Protein AF-A0A0D2BJA1-F1 (afdb_monomer_lite)

Organism: NCBI:txid348802

Secondary structure (DSSP, 8-state):
-------------------PPPPPS--EETTEEPPGGG--PPPBPPTT--HHHHHHHHHHHS--B----S-HHHHHHHHHHHHHTTTTSSSBPTT--GGG--B-TTS-GGG---TTSS--SSHHHHHHHHHTTTSHHHHHHHT-HHHHHHHHHHH--S-------------TT----S-----------PPP-

pLDDT: mean 73.89, std 23.16, range [29.14, 97.62]

Structure (mmCIF, N/CA/C/O backbone):
data_AF-A0A0D2BJA1-F1
#
_entry.id   AF-A0A0D2BJA1-F1
#
loop_
_atom_site.group_PDB
_atom_site.id
_atom_site.type_symbol
_atom_site.label_atom_id
_atom_site.label_alt_id
_atom_site.label_comp_id
_atom_site.label_asym_id
_atom_site.label_entity_id
_atom_site.label_seq_id
_atom_site.pdbx_PDB_ins_code
_atom_site.Cartn_x
_atom_site.Cartn_y
_atom_site.Cartn_z
_atom_site.occupancy
_atom_site.B_iso_or_equiv
_atom_site.auth_seq_id
_atom_site.auth_comp_id
_atom_site.auth_asym_id
_atom_site.auth_atom_id
_atom_site.pdbx_PDB_model_num
ATOM 1 N N . MET A 1 1 ? -27.306 -42.928 -19.039 1.00 37.59 1 MET A N 1
ATOM 2 C CA . MET A 1 1 ? -27.496 -42.189 -17.776 1.00 37.59 1 MET A CA 1
ATOM 3 C C . MET A 1 1 ? -26.329 -42.534 -16.868 1.00 37.59 1 MET A C 1
ATOM 5 O O . MET A 1 1 ? -26.223 -43.685 -16.473 1.00 37.59 1 MET A O 1
ATOM 9 N N . ALA A 1 2 ? -25.424 -41.590 -16.622 1.00 32.72 2 ALA A N 1
ATOM 10 C CA . ALA A 1 2 ? -24.351 -41.736 -15.643 1.00 32.72 2 ALA A CA 1
ATOM 11 C C . ALA A 1 2 ? -24.416 -40.509 -14.729 1.00 32.72 2 ALA A C 1
ATOM 13 O O . ALA A 1 2 ? -24.364 -39.377 -15.204 1.00 32.72 2 ALA A O 1
ATOM 14 N N . SER A 1 3 ? -24.659 -40.772 -13.449 1.00 34.47 3 SER A N 1
ATOM 15 C CA . SER A 1 3 ? -24.785 -39.796 -12.371 1.00 34.47 3 SER A CA 1
ATOM 16 C C . SER A 1 3 ? -23.400 -39.242 -12.029 1.00 34.47 3 SER A C 1
ATOM 18 O O . SER A 1 3 ? -22.468 -40.012 -11.803 1.00 34.47 3 SER A O 1
ATOM 20 N N . ALA A 1 4 ? -23.265 -37.916 -12.025 1.00 35.19 4 ALA A N 1
ATOM 21 C CA . ALA A 1 4 ? -22.097 -37.233 -11.489 1.00 35.19 4 ALA A CA 1
ATOM 22 C C . ALA A 1 4 ? -22.330 -37.007 -9.990 1.00 35.19 4 ALA A C 1
ATOM 24 O O . ALA A 1 4 ? -23.264 -36.304 -9.609 1.00 35.19 4 ALA A O 1
ATOM 25 N N . ALA A 1 5 ? -21.508 -37.637 -9.155 1.00 34.69 5 ALA A N 1
ATOM 26 C CA . ALA A 1 5 ? -21.457 -37.353 -7.730 1.00 34.69 5 ALA A CA 1
ATOM 27 C C . ALA A 1 5 ? -20.696 -36.036 -7.515 1.00 34.69 5 ALA A C 1
ATOM 29 O O . ALA A 1 5 ? -19.536 -35.914 -7.916 1.00 34.69 5 ALA A O 1
ATOM 30 N N . GLU A 1 6 ? -21.352 -35.054 -6.897 1.00 33.91 6 GLU A N 1
ATOM 31 C CA . GLU A 1 6 ? -20.706 -33.854 -6.367 1.00 33.91 6 GLU A CA 1
ATOM 32 C C . GLU A 1 6 ? -19.757 -34.254 -5.233 1.00 33.91 6 GLU A C 1
ATOM 34 O O . GLU A 1 6 ? -20.165 -34.819 -4.219 1.00 33.91 6 GLU A O 1
ATOM 39 N N . VAL A 1 7 ? -18.468 -33.967 -5.411 1.00 35.72 7 VAL A N 1
ATOM 40 C CA . VAL A 1 7 ? -17.479 -34.043 -4.336 1.00 35.72 7 VAL A CA 1
ATOM 41 C C . VAL A 1 7 ? -17.501 -32.700 -3.617 1.00 35.72 7 VAL A C 1
ATOM 43 O O . VAL A 1 7 ? -16.876 -31.732 -4.048 1.00 35.72 7 VAL A O 1
ATOM 46 N N . GLU A 1 8 ? -18.252 -32.640 -2.523 1.00 33.56 8 GLU A N 1
ATOM 47 C CA . GLU A 1 8 ? -18.253 -31.515 -1.595 1.00 33.56 8 GLU A CA 1
ATOM 48 C C . GLU A 1 8 ? -16.913 -31.491 -0.841 1.00 33.56 8 GLU A C 1
ATOM 50 O O . GLU A 1 8 ? -16.682 -32.227 0.120 1.00 33.56 8 GLU A O 1
ATOM 55 N N . ILE A 1 9 ? -15.974 -30.666 -1.315 1.00 36.28 9 ILE A N 1
ATOM 56 C CA . ILE A 1 9 ? -14.692 -30.441 -0.640 1.00 36.28 9 ILE A CA 1
ATOM 57 C C . ILE A 1 9 ? -14.949 -29.520 0.557 1.00 36.28 9 ILE A C 1
ATOM 59 O O . ILE A 1 9 ? -14.815 -28.298 0.475 1.00 36.28 9 ILE A O 1
ATOM 63 N N . SER A 1 10 ? -15.313 -30.123 1.688 1.00 31.42 10 SER A N 1
ATOM 64 C CA . SER A 1 10 ? -15.333 -29.452 2.986 1.00 31.42 10 SER A CA 1
ATOM 65 C C . SER A 1 10 ? -13.908 -29.021 3.349 1.00 31.42 10 SER A C 1
ATOM 67 O O . SER A 1 10 ? -13.053 -29.836 3.701 1.00 31.42 10 SER A O 1
ATOM 69 N N . ARG A 1 11 ? -13.617 -27.723 3.205 1.00 36.09 11 ARG A N 1
ATOM 70 C CA . ARG A 1 11 ? -12.376 -27.123 3.709 1.00 36.09 11 ARG A CA 1
ATOM 71 C C . ARG A 1 11 ? -12.529 -26.949 5.221 1.00 36.09 11 ARG A C 1
ATOM 73 O O . ARG A 1 11 ? -13.395 -26.174 5.628 1.00 36.09 11 ARG A O 1
ATOM 80 N N . PRO A 1 12 ? -11.708 -27.599 6.063 1.00 32.34 12 PRO A N 1
ATOM 81 C CA . PRO A 1 12 ? -11.775 -27.354 7.493 1.00 32.34 12 PRO A CA 1
ATOM 82 C C . PRO A 1 12 ? -11.429 -25.888 7.768 1.00 32.34 12 PRO A C 1
ATOM 84 O O . PRO A 1 12 ? -10.493 -25.334 7.185 1.00 32.34 12 PRO A O 1
ATOM 87 N N . ALA A 1 13 ? -12.193 -25.260 8.661 1.00 37.88 13 ALA A N 1
ATOM 88 C CA . ALA A 1 13 ? -11.868 -23.957 9.214 1.00 37.88 13 ALA A CA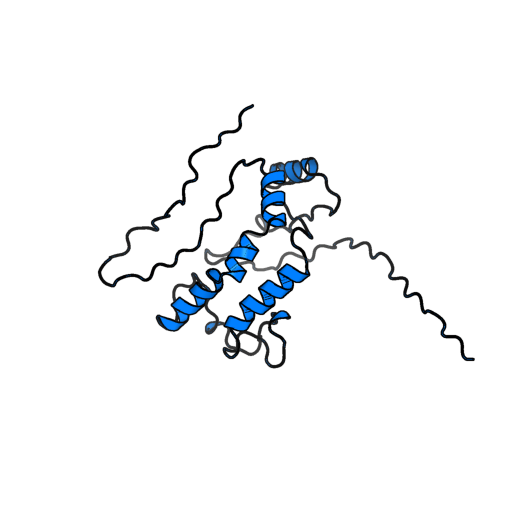 1
ATOM 89 C C . ALA A 1 13 ? -10.554 -24.082 9.998 1.00 37.88 13 ALA A C 1
ATOM 91 O O . ALA A 1 13 ? -10.534 -24.467 11.165 1.00 37.88 13 ALA A O 1
ATOM 92 N N . THR A 1 14 ? -9.430 -23.816 9.335 1.00 35.12 14 THR A N 1
ATOM 93 C CA . THR A 1 14 ? -8.136 -23.709 10.000 1.00 35.12 14 THR A CA 1
ATOM 94 C C . THR A 1 14 ? -8.169 -22.465 10.877 1.00 35.12 14 THR A C 1
ATOM 96 O O . THR A 1 14 ? -8.044 -21.338 10.397 1.00 35.12 14 THR A O 1
ATOM 99 N N . THR A 1 15 ? -8.339 -22.669 12.179 1.00 34.28 15 THR A N 1
ATOM 100 C CA . THR A 1 15 ? -7.997 -21.680 13.196 1.00 34.28 15 THR A CA 1
ATOM 101 C C . THR A 1 15 ? -6.506 -21.383 13.060 1.00 34.28 15 THR A C 1
ATOM 103 O O . THR A 1 15 ? -5.666 -22.166 13.496 1.00 34.28 15 THR A O 1
ATOM 106 N N . PHE A 1 16 ? -6.157 -20.266 12.420 1.00 37.62 16 PHE A N 1
ATOM 107 C CA . PHE A 1 16 ? -4.796 -19.736 12.429 1.00 37.62 16 PHE A CA 1
ATOM 108 C C . PHE A 1 16 ? -4.501 -19.182 13.828 1.00 37.62 16 PHE A C 1
ATOM 110 O O . PHE A 1 16 ? -4.575 -17.976 14.060 1.00 37.62 16 PHE A O 1
ATOM 117 N N . ALA A 1 17 ? -4.181 -20.058 14.780 1.00 41.28 17 ALA A N 1
ATOM 118 C CA . ALA A 1 17 ? -3.400 -19.644 15.934 1.00 41.28 17 ALA A CA 1
ATOM 119 C C . ALA A 1 17 ? -2.012 -19.280 15.390 1.00 41.28 17 ALA A C 1
ATOM 121 O O . ALA A 1 17 ? -1.234 -20.152 15.015 1.00 41.28 17 ALA A O 1
ATOM 122 N N . ALA A 1 18 ? -1.759 -17.984 15.217 1.00 49.88 18 ALA A N 1
ATOM 123 C CA . ALA A 1 18 ? -0.484 -17.496 14.720 1.00 49.88 18 ALA A CA 1
ATOM 124 C C . ALA A 1 18 ? 0.583 -17.725 15.796 1.00 49.88 18 ALA A C 1
ATOM 126 O O . ALA A 1 18 ? 0.768 -16.893 16.681 1.00 49.88 18 ALA A O 1
ATOM 127 N N . GLU A 1 19 ? 1.272 -18.859 15.728 1.00 49.91 19 GLU A N 1
ATOM 128 C CA . GLU A 1 19 ? 2.564 -19.014 16.380 1.00 49.91 19 GLU A CA 1
ATOM 129 C C . GLU A 1 19 ? 3.506 -18.005 15.713 1.00 49.91 19 GLU A C 1
ATOM 131 O O . GLU A 1 19 ? 3.803 -18.087 14.520 1.00 49.91 19 GLU A O 1
ATOM 136 N N . GLN A 1 20 ? 3.844 -16.943 16.444 1.00 61.06 20 GLN A N 1
ATOM 137 C CA . GLN A 1 20 ? 4.668 -15.865 15.918 1.00 61.06 20 GLN A CA 1
ATOM 138 C C . GLN A 1 20 ? 6.113 -16.368 15.801 1.00 61.06 20 GLN A C 1
ATOM 140 O O . GLN A 1 20 ? 6.684 -16.776 16.815 1.00 61.06 20 GLN A O 1
ATOM 145 N N . PRO A 1 21 ? 6.721 -16.361 14.600 1.00 64.62 21 PRO A N 1
ATOM 146 C CA . PRO A 1 21 ? 8.091 -16.827 14.448 1.00 64.62 21 PRO A CA 1
ATOM 147 C C . PRO A 1 21 ? 9.058 -15.951 15.262 1.00 64.62 21 PRO A C 1
ATOM 149 O O . PRO A 1 21 ? 8.738 -14.804 15.584 1.00 64.62 21 PRO A O 1
ATOM 152 N N . PRO A 1 22 ? 10.251 -16.451 15.621 1.00 64.12 22 PRO A N 1
ATOM 153 C CA . PRO A 1 22 ? 11.228 -15.646 16.344 1.00 64.12 22 PRO A CA 1
ATOM 154 C C . PRO A 1 22 ? 11.593 -14.389 15.545 1.00 64.12 22 PRO A C 1
ATOM 156 O O . PRO A 1 22 ? 11.695 -14.426 14.315 1.00 64.12 22 PRO A O 1
ATOM 159 N N . SER A 1 23 ? 11.796 -13.271 16.247 1.00 63.09 23 SER A N 1
ATOM 160 C CA . SER A 1 23 ? 12.250 -12.016 15.644 1.00 63.09 23 SER A CA 1
ATOM 161 C C . SER A 1 23 ? 13.542 -12.261 14.852 1.00 63.09 23 SER A C 1
ATOM 163 O O . SER A 1 23 ? 14.443 -12.928 15.373 1.00 63.09 23 SER A O 1
ATOM 165 N N . PRO A 1 24 ? 13.684 -11.739 13.619 1.00 64.88 24 PRO A N 1
ATOM 166 C CA . PRO A 1 24 ? 14.906 -11.933 12.853 1.00 64.88 24 PRO A CA 1
ATOM 167 C C . PRO A 1 24 ? 16.110 -11.364 13.626 1.00 64.88 24 PRO A C 1
ATOM 169 O O . PRO A 1 24 ? 16.030 -10.252 14.154 1.00 64.88 24 PRO A O 1
ATOM 172 N N . PRO A 1 25 ? 17.237 -12.096 13.697 1.00 60.22 25 PRO A N 1
ATOM 173 C CA . PRO A 1 25 ? 18.327 -11.796 14.628 1.00 60.22 25 PRO A CA 1
ATOM 174 C C . PRO A 1 25 ? 19.061 -10.477 14.340 1.00 60.22 25 PRO A C 1
ATOM 176 O O . PRO A 1 25 ? 19.817 -10.006 15.187 1.00 60.22 25 PRO A O 1
ATOM 179 N N . GLN A 1 26 ? 18.875 -9.875 13.159 1.00 68.75 26 GLN A N 1
ATOM 180 C CA . GLN A 1 26 ? 19.535 -8.631 12.758 1.00 68.75 26 GLN A CA 1
ATOM 181 C C . GLN A 1 26 ? 18.624 -7.793 11.854 1.00 68.75 26 GLN A C 1
ATOM 183 O O . GLN A 1 26 ? 18.703 -7.875 10.631 1.00 68.75 26 GLN A O 1
ATOM 188 N N . PHE A 1 27 ? 17.763 -6.969 12.452 1.00 75.94 27 PHE A N 1
ATOM 189 C CA . PHE A 1 27 ? 16.993 -5.978 11.700 1.00 75.94 27 PHE A CA 1
ATOM 190 C C . PHE A 1 27 ? 17.778 -4.663 11.585 1.00 75.94 27 PHE A C 1
ATOM 192 O O . PHE A 1 27 ? 18.307 -4.141 12.575 1.00 75.94 27 PHE A O 1
ATOM 199 N N . ARG A 1 28 ? 17.874 -4.128 10.367 1.00 75.31 28 ARG A N 1
ATOM 200 C CA . ARG A 1 28 ? 18.522 -2.845 10.078 1.00 75.31 28 ARG A CA 1
ATOM 201 C C . ARG A 1 28 ? 17.571 -1.978 9.269 1.00 75.31 28 ARG A C 1
ATOM 203 O O . ARG A 1 28 ? 16.844 -2.482 8.423 1.00 75.31 28 ARG A O 1
ATOM 210 N N . ILE A 1 29 ? 17.623 -0.686 9.543 1.00 79.44 29 ILE A N 1
ATOM 211 C CA . ILE A 1 29 ? 17.056 0.372 8.710 1.00 79.44 29 ILE A CA 1
ATOM 212 C C . ILE A 1 29 ? 18.212 1.207 8.156 1.00 79.44 29 ILE A C 1
ATOM 214 O O . ILE A 1 29 ? 19.353 1.054 8.603 1.00 79.44 29 ILE A O 1
ATOM 218 N N . ASP A 1 30 ? 17.935 2.127 7.238 1.00 74.00 30 ASP A N 1
ATOM 219 C CA . ASP A 1 30 ? 18.966 2.989 6.637 1.00 74.00 30 ASP A CA 1
ATOM 220 C C . ASP A 1 30 ? 19.758 3.786 7.689 1.00 74.00 30 ASP A C 1
ATOM 222 O O . ASP A 1 30 ? 20.939 4.074 7.516 1.00 74.00 30 ASP A O 1
ATOM 226 N N . GLN A 1 31 ? 19.129 4.074 8.835 1.00 72.31 31 GLN A N 1
ATOM 227 C CA . GLN A 1 31 ? 19.740 4.770 9.972 1.00 72.31 31 GLN A CA 1
ATOM 228 C C . GLN A 1 31 ? 20.528 3.865 10.939 1.00 72.31 31 GLN A C 1
ATOM 230 O O . GLN A 1 31 ? 21.063 4.354 11.932 1.00 72.31 31 GLN A O 1
ATOM 235 N N . GLY A 1 32 ? 20.632 2.557 10.681 1.00 82.06 32 GLY A N 1
ATOM 236 C CA . GLY A 1 32 ? 21.437 1.630 11.481 1.00 82.06 32 GLY A CA 1
ATOM 237 C C . GLY A 1 32 ? 20.663 0.442 12.055 1.00 82.06 32 GLY A C 1
ATOM 238 O O . GLY A 1 32 ? 19.667 -0.018 11.502 1.00 82.06 32 GLY A O 1
ATOM 239 N N . ARG A 1 33 ? 21.186 -0.133 13.146 1.00 83.75 33 ARG A N 1
ATOM 240 C CA . ARG A 1 33 ? 20.573 -1.292 13.816 1.00 83.75 33 ARG A CA 1
ATOM 241 C C . ARG A 1 33 ? 19.382 -0.843 14.658 1.00 83.75 33 ARG A C 1
ATOM 243 O O . ARG A 1 33 ? 19.499 0.124 15.403 1.00 83.75 33 ARG A O 1
ATOM 250 N N . VAL A 1 34 ? 18.287 -1.592 14.588 1.00 83.00 34 VAL A N 1
ATOM 251 C CA . VAL A 1 34 ? 17.142 -1.417 15.489 1.00 83.00 34 VAL A CA 1
ATOM 252 C C . VAL A 1 34 ? 17.347 -2.318 16.704 1.00 83.00 34 VAL A C 1
ATOM 254 O O . VAL A 1 34 ? 17.707 -3.488 16.552 1.00 83.00 34 VAL A O 1
ATOM 257 N N . ALA A 1 35 ? 17.172 -1.783 17.915 1.00 82.06 35 ALA A N 1
ATOM 258 C CA . ALA A 1 35 ? 17.312 -2.585 19.126 1.00 82.06 35 ALA A CA 1
ATOM 259 C C . ALA A 1 35 ? 16.216 -3.658 19.173 1.00 82.06 35 ALA A C 1
ATOM 261 O O . ALA A 1 35 ? 15.064 -3.380 18.853 1.00 82.06 35 ALA A O 1
ATOM 262 N N . ALA A 1 36 ? 16.544 -4.876 19.617 1.00 81.69 36 ALA A N 1
ATOM 263 C CA . ALA A 1 36 ? 15.569 -5.970 19.678 1.00 81.69 36 ALA A CA 1
ATOM 264 C C . ALA A 1 36 ? 14.342 -5.631 20.547 1.00 81.69 36 ALA A C 1
ATOM 266 O O . ALA A 1 36 ? 13.242 -6.076 20.247 1.00 81.69 36 ALA A O 1
ATOM 267 N N . SER A 1 37 ? 14.513 -4.791 21.573 1.00 83.62 37 SER A N 1
ATOM 268 C CA . SER A 1 37 ? 13.426 -4.275 22.417 1.00 83.62 37 SER A CA 1
ATOM 269 C C . SER A 1 37 ? 12.452 -3.339 21.692 1.00 83.62 37 SER A C 1
ATOM 271 O O . SER A 1 37 ? 11.367 -3.084 22.203 1.00 83.62 37 SER A O 1
ATOM 273 N N . GLN A 1 38 ? 12.827 -2.818 20.523 1.00 81.69 38 GLN A N 1
ATOM 274 C CA . GLN A 1 38 ? 11.980 -1.992 19.657 1.00 81.69 38 GLN A CA 1
ATOM 275 C C . GLN A 1 38 ? 11.307 -2.817 18.552 1.00 81.69 38 GLN A C 1
ATOM 277 O O . GLN A 1 38 ? 10.569 -2.267 17.738 1.00 81.69 38 GLN A O 1
ATOM 282 N N . LEU A 1 39 ? 11.579 -4.124 18.493 1.00 84.62 39 LEU A N 1
ATOM 283 C CA . LEU A 1 39 ? 10.998 -5.033 17.518 1.00 84.62 39 LEU A CA 1
ATOM 284 C C . LEU A 1 39 ? 9.893 -5.851 18.180 1.00 84.62 39 LEU A C 1
ATOM 286 O O . LEU A 1 39 ? 10.073 -6.439 19.243 1.00 84.62 39 LEU A O 1
ATOM 290 N N . GLY A 1 40 ? 8.757 -5.929 17.504 1.00 83.25 40 GLY A N 1
ATOM 291 C CA . GLY A 1 40 ? 7.630 -6.746 17.914 1.00 83.25 40 GLY A CA 1
ATOM 292 C C . GLY A 1 40 ? 6.763 -7.080 16.713 1.00 83.25 40 GLY A C 1
ATOM 293 O O . GLY A 1 40 ? 6.770 -6.377 15.701 1.00 83.25 40 GLY A O 1
ATOM 294 N N . TRP A 1 41 ? 6.023 -8.175 16.816 1.00 86.62 41 TRP A N 1
ATOM 295 C CA . TRP A 1 41 ? 5.043 -8.534 15.804 1.00 86.62 41 TRP A CA 1
ATOM 296 C C . TRP A 1 41 ? 3.813 -7.638 15.900 1.00 86.62 41 TRP A C 1
ATOM 298 O O . TRP A 1 41 ? 3.316 -7.368 16.993 1.00 86.62 41 TRP A O 1
ATOM 308 N N . LEU A 1 42 ? 3.275 -7.240 14.745 1.00 90.06 42 LEU A N 1
ATOM 309 C CA . LEU A 1 42 ? 2.001 -6.531 14.702 1.00 90.06 42 LEU A CA 1
ATOM 310 C C . LEU A 1 42 ? 0.876 -7.452 15.186 1.00 90.06 42 LEU A C 1
ATOM 312 O O . LEU A 1 42 ? 0.707 -8.576 14.703 1.00 90.06 42 LEU A O 1
ATOM 316 N N . ARG A 1 43 ? 0.064 -6.956 16.117 1.00 90.38 43 ARG A N 1
ATOM 317 C CA . ARG A 1 43 ? -1.127 -7.648 16.599 1.00 90.38 43 ARG A CA 1
ATOM 318 C C . ARG A 1 43 ? -2.244 -7.513 15.566 1.00 90.38 43 ARG A C 1
ATOM 320 O O . ARG A 1 43 ? -2.685 -6.410 15.259 1.00 90.38 43 ARG A O 1
ATOM 327 N N . SER A 1 44 ? -2.709 -8.640 15.022 1.00 92.69 44 SER A N 1
ATOM 328 C CA . SER A 1 44 ? -3.829 -8.639 14.069 1.00 92.69 44 SER A CA 1
ATOM 329 C C . SER A 1 44 ? -5.103 -8.171 14.760 1.00 92.69 44 SER A C 1
ATOM 331 O O . SER A 1 44 ? -5.474 -8.704 15.807 1.00 92.69 44 SER A O 1
ATOM 333 N N . THR A 1 45 ? -5.822 -7.248 14.129 1.00 93.25 45 THR A N 1
ATOM 334 C CA . THR A 1 45 ? -7.194 -6.933 14.524 1.00 93.25 45 THR A CA 1
ATOM 335 C C . THR A 1 45 ? -8.143 -7.990 13.941 1.00 93.25 45 THR A C 1
ATOM 337 O O . THR A 1 45 ? -7.967 -8.369 12.775 1.00 93.25 45 THR A O 1
ATOM 340 N N . PRO A 1 46 ? -9.109 -8.521 14.718 1.00 90.56 46 PRO A N 1
ATOM 341 C CA . PRO A 1 46 ? -10.130 -9.427 14.196 1.00 90.56 46 PRO A CA 1
ATOM 342 C C . PRO A 1 46 ? -10.906 -8.802 13.033 1.00 90.56 46 PRO A C 1
ATOM 344 O O . PRO A 1 46 ? -11.191 -7.608 13.043 1.00 90.56 46 PRO A O 1
ATOM 347 N N . ALA A 1 47 ? -11.274 -9.607 12.035 1.00 86.81 47 ALA A N 1
ATOM 348 C CA . ALA A 1 47 ? -11.982 -9.112 10.851 1.00 86.81 47 ALA A CA 1
ATOM 349 C C . ALA A 1 47 ? -13.398 -8.586 11.161 1.00 86.81 47 ALA A C 1
ATOM 351 O O . ALA A 1 47 ? -13.926 -7.775 10.411 1.00 86.81 47 ALA A O 1
ATOM 352 N N . ASN A 1 48 ? -13.999 -9.048 12.259 1.00 89.19 48 ASN A N 1
ATOM 353 C CA . ASN A 1 48 ? -15.311 -8.634 12.754 1.00 89.19 48 ASN A CA 1
ATOM 354 C C . ASN A 1 48 ? -15.236 -7.571 13.865 1.00 89.19 48 ASN A C 1
ATOM 356 O O . ASN A 1 48 ? -16.253 -7.315 14.505 1.00 89.19 48 ASN A O 1
ATOM 360 N N . ALA A 1 49 ? -14.055 -6.997 14.128 1.00 92.75 49 ALA A N 1
ATOM 361 C CA . ALA A 1 49 ? -13.908 -5.962 15.144 1.00 92.75 49 ALA A CA 1
ATOM 362 C C . ALA A 1 49 ? -14.755 -4.732 14.794 1.00 92.75 49 ALA A C 1
ATOM 364 O O . ALA A 1 49 ? -14.796 -4.276 13.648 1.00 92.75 49 ALA A O 1
ATOM 365 N N . THR A 1 50 ? -15.410 -4.184 15.807 1.00 94.81 50 THR A N 1
ATOM 366 C CA . THR A 1 50 ? -16.146 -2.926 15.723 1.00 94.81 50 THR A CA 1
ATOM 367 C C . THR A 1 50 ? -15.190 -1.743 15.550 1.00 94.81 50 THR A C 1
ATOM 369 O O . THR A 1 50 ? -14.000 -1.814 15.871 1.00 94.81 50 THR A O 1
ATOM 372 N N . ILE A 1 51 ? -15.711 -0.616 15.056 1.00 94.62 51 ILE A N 1
ATOM 373 C CA . ILE A 1 51 ? -14.916 0.613 14.913 1.00 94.62 51 ILE A CA 1
ATOM 374 C C . ILE A 1 51 ? -14.380 1.099 16.266 1.00 94.62 51 ILE A C 1
ATOM 376 O O . ILE A 1 51 ? -13.248 1.577 16.323 1.00 94.62 51 ILE A O 1
ATOM 380 N N . ASP A 1 52 ? -15.132 0.932 17.353 1.00 95.31 52 ASP A N 1
ATOM 381 C CA . ASP A 1 52 ? -14.684 1.354 18.682 1.00 95.31 52 ASP A CA 1
ATOM 382 C C . ASP A 1 52 ? -13.541 0.476 19.206 1.00 95.31 52 ASP A C 1
ATOM 384 O O . ASP A 1 52 ? -12.554 1.002 19.716 1.00 95.31 52 ASP A O 1
ATOM 388 N N . GLU A 1 53 ? -13.583 -0.840 18.976 1.00 95.31 53 GLU A N 1
ATOM 389 C CA . GLU A 1 53 ? -12.454 -1.733 19.284 1.00 95.31 53 GLU A CA 1
ATOM 390 C C . GLU A 1 53 ? -11.212 -1.400 18.448 1.00 95.31 53 GLU A C 1
ATOM 392 O O . GLU A 1 53 ? -10.087 -1.429 18.952 1.00 95.31 53 GLU A O 1
ATOM 397 N N . ILE A 1 54 ? -11.399 -1.059 17.168 1.00 95.69 54 ILE A N 1
ATOM 398 C CA . ILE A 1 54 ? -10.311 -0.619 16.288 1.00 95.69 54 ILE A CA 1
ATOM 399 C C . ILE A 1 54 ? -9.691 0.690 16.795 1.00 95.69 54 ILE A C 1
ATOM 401 O O . ILE A 1 54 ? -8.467 0.829 16.813 1.00 95.69 54 ILE A O 1
ATOM 405 N N . ARG A 1 55 ? -10.516 1.651 17.219 1.00 95.94 55 ARG A N 1
ATOM 406 C CA . ARG A 1 55 ? -10.054 2.921 17.794 1.00 95.94 55 ARG A CA 1
ATOM 407 C C . ARG A 1 55 ? -9.313 2.708 19.104 1.00 95.94 55 ARG A C 1
ATOM 409 O O . ARG A 1 55 ? -8.263 3.315 19.289 1.00 95.94 55 ARG A O 1
ATOM 416 N N . GLN A 1 56 ? -9.815 1.827 19.968 1.00 95.25 56 GLN A N 1
ATOM 417 C CA . GLN A 1 56 ? -9.136 1.472 21.211 1.00 95.25 56 GLN A CA 1
ATOM 418 C C . GLN A 1 56 ? -7.763 0.856 20.921 1.00 95.25 56 GLN A C 1
ATOM 420 O O . GLN A 1 56 ? -6.764 1.302 21.470 1.00 95.25 56 GLN A O 1
ATOM 425 N N . ARG A 1 57 ? -7.682 -0.080 19.964 1.00 94.75 57 ARG A N 1
ATOM 426 C CA . ARG A 1 57 ? -6.411 -0.668 19.506 1.00 94.75 57 ARG A CA 1
ATOM 427 C C . ARG A 1 57 ? -5.424 0.401 19.029 1.00 94.75 57 ARG A C 1
ATOM 429 O O . ARG A 1 57 ? -4.255 0.337 19.384 1.00 94.75 57 ARG A O 1
ATOM 436 N N . LEU A 1 58 ? -5.891 1.378 18.249 1.00 95.00 58 LEU A N 1
ATOM 437 C CA . LEU A 1 58 ? -5.046 2.476 17.780 1.00 95.00 58 LEU A CA 1
ATOM 438 C C . LEU A 1 58 ? -4.529 3.347 18.937 1.00 95.00 58 LEU A C 1
ATOM 440 O O . LEU A 1 58 ? -3.385 3.789 18.881 1.00 95.00 58 LEU A O 1
ATOM 444 N N . GLN A 1 59 ? -5.348 3.599 19.962 1.00 95.19 59 GLN A N 1
ATOM 445 C CA . GLN A 1 59 ? -4.936 4.355 21.150 1.00 95.19 59 GLN A CA 1
ATOM 446 C C . GLN A 1 59 ? -3.917 3.582 21.995 1.00 95.19 59 GLN A C 1
ATOM 448 O O . GLN A 1 59 ? -2.925 4.167 22.422 1.00 95.19 59 GLN A O 1
ATOM 453 N N . ASP A 1 60 ? -4.146 2.284 22.194 1.00 94.56 60 ASP A N 1
ATOM 454 C CA . ASP A 1 60 ? -3.318 1.437 23.054 1.00 94.56 60 ASP A CA 1
ATOM 455 C C . ASP A 1 60 ? -1.965 1.107 22.407 1.00 94.56 60 ASP A C 1
ATOM 457 O O . ASP A 1 60 ? -0.919 1.213 23.046 1.00 94.56 60 ASP A O 1
ATOM 461 N N . ASP A 1 61 ? -1.982 0.721 21.127 1.00 93.06 61 ASP A N 1
ATOM 462 C CA . ASP A 1 61 ? -0.810 0.174 20.439 1.00 93.06 61 ASP A CA 1
ATOM 463 C C . ASP A 1 61 ? -0.110 1.222 19.548 1.00 93.06 61 ASP A C 1
ATOM 465 O O . ASP A 1 61 ? 1.004 0.995 19.074 1.00 93.06 61 ASP A O 1
ATOM 469 N N . GLY A 1 62 ? -0.750 2.366 19.274 1.00 93.12 62 GLY A N 1
ATOM 470 C CA . GLY A 1 62 ? -0.247 3.394 18.350 1.00 93.12 62 GLY A CA 1
ATOM 471 C C . GLY A 1 62 ? -0.328 3.005 16.866 1.00 93.12 62 GLY A C 1
ATOM 472 O O . GLY A 1 62 ? 0.069 3.781 15.995 1.00 93.12 62 GLY A O 1
ATOM 473 N N . TYR A 1 63 ? -0.853 1.817 16.557 1.00 93.81 63 TYR A N 1
ATOM 474 C CA . TYR A 1 63 ? -1.094 1.316 15.206 1.00 93.81 63 TYR A CA 1
ATOM 475 C C . TYR A 1 63 ? -2.329 0.409 15.175 1.00 93.81 63 TYR A C 1
ATOM 477 O O . TYR A 1 63 ? -2.844 -0.025 16.202 1.00 93.81 63 TYR A O 1
ATOM 485 N N . VAL A 1 64 ? -2.793 0.070 13.971 1.00 94.69 64 VAL A N 1
ATOM 486 C CA . VAL A 1 64 ? -3.797 -0.979 13.776 1.00 94.69 64 VAL A CA 1
ATOM 487 C C . VAL A 1 64 ? -3.474 -1.804 12.533 1.00 94.69 64 VAL A C 1
ATOM 489 O O . VAL A 1 64 ? -3.148 -1.258 11.480 1.00 94.69 64 VAL A O 1
ATOM 492 N N . TRP A 1 65 ? -3.593 -3.130 12.637 1.00 94.44 65 TRP A N 1
ATOM 493 C CA . TRP A 1 65 ? -3.507 -4.036 11.493 1.00 94.44 65 TRP A CA 1
ATOM 494 C C . TRP A 1 65 ? -4.893 -4.575 11.120 1.00 94.44 65 TRP A C 1
ATOM 496 O O . TRP A 1 65 ? -5.367 -5.565 11.681 1.00 94.44 65 TRP A O 1
ATOM 506 N N . VAL A 1 66 ? -5.534 -3.919 10.149 1.00 92.00 66 VAL A N 1
ATOM 507 C CA . VAL A 1 66 ? -6.848 -4.304 9.607 1.00 92.00 66 VAL A CA 1
ATOM 508 C C . VAL A 1 66 ? -6.669 -5.061 8.292 1.00 92.00 66 VAL A C 1
ATOM 510 O O . VAL A 1 66 ? -5.886 -4.659 7.430 1.00 92.00 66 VAL A O 1
ATOM 513 N N . LYS A 1 67 ? -7.394 -6.169 8.130 1.00 90.19 67 LYS A N 1
ATOM 514 C CA . LYS A 1 67 ? -7.391 -6.987 6.908 1.00 90.19 67 LYS A CA 1
ATOM 515 C C . LYS A 1 67 ? -8.615 -6.665 6.051 1.00 90.19 67 LYS A C 1
ATOM 517 O O . LYS A 1 67 ? -9.620 -6.192 6.565 1.00 90.19 67 LYS A O 1
ATOM 522 N N . SER A 1 68 ? -8.524 -6.952 4.753 1.00 90.62 68 SER A N 1
ATOM 523 C CA . SER A 1 68 ? -9.656 -6.870 3.812 1.00 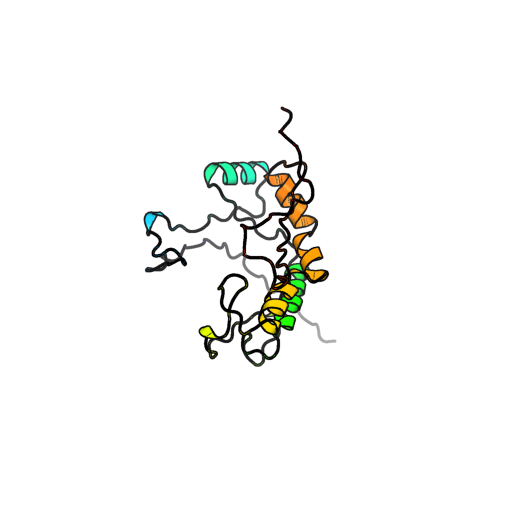90.62 68 SER A CA 1
ATOM 524 C C . SER A 1 68 ? -10.305 -5.482 3.676 1.00 90.62 68 SER A C 1
ATOM 526 O O . SER A 1 68 ? -11.497 -5.385 3.416 1.00 90.62 68 SER A O 1
ATOM 528 N N . VAL A 1 69 ? -9.526 -4.404 3.829 1.00 93.38 69 VAL A N 1
ATOM 529 C CA . VAL A 1 69 ? -10.005 -3.019 3.623 1.00 93.38 69 VAL A CA 1
ATOM 530 C C . VAL A 1 69 ? -10.305 -2.729 2.148 1.00 93.38 69 VAL A C 1
ATOM 532 O O . VAL A 1 69 ? -11.258 -2.024 1.831 1.00 93.38 69 VAL A O 1
ATOM 535 N N . LEU A 1 70 ? -9.476 -3.255 1.246 1.00 95.94 70 LEU A N 1
ATOM 536 C CA . LEU A 1 70 ? -9.620 -3.086 -0.198 1.00 95.94 70 LEU A CA 1
ATOM 537 C C . LEU A 1 70 ? -10.107 -4.392 -0.839 1.00 95.94 70 LEU A C 1
ATOM 539 O O . LEU A 1 70 ? -9.654 -5.461 -0.406 1.00 95.94 70 LEU A O 1
ATOM 543 N N . PRO A 1 71 ? -10.966 -4.325 -1.876 1.00 96.00 71 PRO A N 1
ATOM 544 C CA . PRO A 1 71 ? -11.334 -5.493 -2.665 1.00 96.00 71 PRO A CA 1
ATOM 545 C C . PRO A 1 71 ? -10.095 -6.161 -3.260 1.00 96.00 71 PRO A C 1
ATOM 547 O O . PRO A 1 71 ? -9.133 -5.502 -3.669 1.00 96.00 71 PRO A O 1
ATOM 550 N N . ARG A 1 72 ? -10.081 -7.495 -3.270 1.00 96.19 72 ARG A N 1
ATOM 551 C CA . ARG A 1 72 ? -8.894 -8.261 -3.672 1.00 96.19 72 ARG A CA 1
ATOM 552 C C . ARG A 1 72 ? -8.558 -8.011 -5.140 1.00 96.19 72 ARG A C 1
ATOM 554 O O . ARG A 1 72 ? -7.388 -7.889 -5.486 1.00 96.19 72 ARG A O 1
ATOM 561 N N . GLU A 1 73 ? -9.580 -7.965 -5.975 1.00 97.25 73 GLU A N 1
ATOM 562 C CA . GLU A 1 73 ? -9.530 -7.701 -7.404 1.00 97.25 73 GLU A CA 1
ATOM 563 C C . GLU A 1 73 ? -8.877 -6.352 -7.711 1.00 97.25 73 GLU A C 1
ATOM 565 O O . GLU A 1 73 ? -7.966 -6.304 -8.532 1.00 97.25 73 GLU A O 1
ATOM 570 N N . ASP A 1 74 ? -9.225 -5.296 -6.974 1.00 97.31 74 ASP A N 1
ATOM 571 C CA . ASP A 1 74 ? -8.646 -3.965 -7.168 1.00 97.31 74 ASP A CA 1
ATOM 572 C C . ASP A 1 74 ? -7.170 -3.939 -6.769 1.00 97.31 74 ASP A C 1
ATOM 574 O O . ASP A 1 74 ? -6.336 -3.338 -7.450 1.00 97.31 74 ASP A O 1
ATOM 578 N N . VAL A 1 75 ? -6.817 -4.641 -5.685 1.00 96.94 75 VAL A N 1
ATOM 579 C CA . VAL A 1 75 ? -5.421 -4.792 -5.251 1.00 96.94 75 VAL A CA 1
ATOM 580 C C . VAL A 1 75 ? -4.600 -5.540 -6.302 1.00 96.94 75 VAL A C 1
ATOM 582 O O . VAL A 1 75 ? -3.471 -5.141 -6.592 1.00 96.94 75 VAL A O 1
ATOM 585 N N . LEU A 1 76 ? -5.141 -6.619 -6.874 1.00 97.44 76 LEU A N 1
ATOM 586 C CA . LEU A 1 76 ? -4.458 -7.394 -7.911 1.00 97.44 76 LEU A CA 1
ATOM 587 C C . LEU A 1 76 ? -4.357 -6.618 -9.229 1.00 97.44 76 LEU A C 1
ATOM 589 O O . LEU A 1 76 ? -3.283 -6.603 -9.824 1.00 97.44 76 LEU A O 1
ATOM 593 N N . GLY A 1 77 ? -5.410 -5.911 -9.639 1.00 97.62 77 GLY A N 1
ATOM 594 C CA . GLY A 1 77 ? -5.395 -5.070 -10.835 1.00 97.62 77 GLY A CA 1
ATOM 595 C C . GLY A 1 77 ? -4.394 -3.919 -10.723 1.00 97.62 77 GLY A C 1
ATOM 596 O O . GLY A 1 77 ? -3.630 -3.659 -11.652 1.00 97.62 77 GLY A O 1
ATOM 597 N N . MET A 1 78 ? -4.318 -3.260 -9.561 1.00 96.88 78 MET A N 1
ATOM 598 C CA . MET A 1 78 ? -3.294 -2.241 -9.319 1.00 96.88 78 MET A CA 1
ATOM 599 C C . MET A 1 78 ? -1.887 -2.845 -9.285 1.00 96.88 78 MET A C 1
ATOM 601 O O . MET A 1 78 ? -0.954 -2.253 -9.821 1.00 96.88 78 MET A O 1
ATOM 605 N N . ARG A 1 79 ? -1.710 -4.026 -8.684 1.00 96.19 79 ARG A N 1
ATOM 606 C CA . ARG A 1 79 ? -0.421 -4.730 -8.671 1.00 96.19 79 ARG A CA 1
ATOM 607 C C . ARG A 1 79 ? 0.062 -5.041 -10.088 1.00 96.19 79 ARG A C 1
ATOM 609 O O . ARG A 1 79 ? 1.212 -4.750 -10.405 1.00 96.19 79 ARG A O 1
ATOM 616 N N . GLU A 1 80 ? -0.807 -5.597 -10.926 1.00 97.00 80 GLU A N 1
ATOM 617 C CA . GLU A 1 80 ? -0.504 -5.882 -12.329 1.00 97.00 80 GLU A CA 1
ATOM 618 C C . GLU A 1 80 ? -0.115 -4.610 -13.087 1.00 97.00 80 GLU A C 1
ATOM 620 O O . GLU A 1 80 ? 0.931 -4.566 -13.737 1.00 97.00 80 GLU A O 1
ATOM 625 N N . HIS A 1 81 ? -0.913 -3.546 -12.945 1.00 95.56 81 HIS A N 1
ATOM 626 C CA . HIS A 1 81 ? -0.622 -2.253 -13.562 1.00 95.56 81 HIS A CA 1
ATOM 627 C C . HIS A 1 81 ? 0.711 -1.671 -13.091 1.00 95.56 81 HIS A C 1
ATOM 629 O O . HIS A 1 81 ? 1.493 -1.206 -13.913 1.00 95.56 81 HIS A O 1
ATOM 635 N N . PHE A 1 82 ? 1.004 -1.727 -11.790 1.00 93.19 82 PHE A N 1
ATOM 636 C CA . PHE A 1 82 ? 2.254 -1.212 -11.234 1.00 93.19 82 PHE A CA 1
ATOM 637 C C . PHE A 1 82 ? 3.463 -1.959 -11.801 1.00 93.19 82 PHE A C 1
ATOM 639 O O . PHE A 1 82 ? 4.408 -1.338 -12.286 1.00 93.19 82 PHE A O 1
ATOM 646 N N . PHE A 1 83 ? 3.424 -3.293 -11.783 1.00 93.00 83 PHE A N 1
ATOM 647 C CA . PHE A 1 83 ? 4.545 -4.124 -12.212 1.00 93.00 83 PHE A CA 1
ATOM 648 C C . PHE A 1 83 ? 4.720 -4.188 -13.732 1.00 93.00 83 PHE A C 1
ATOM 650 O O . PHE A 1 83 ? 5.850 -4.350 -14.196 1.00 93.00 83 PHE A O 1
ATOM 657 N N . SER A 1 84 ? 3.667 -3.969 -14.526 1.00 92.62 84 SER A N 1
ATOM 658 C CA . SER A 1 84 ? 3.793 -3.876 -15.988 1.00 92.62 84 SER A CA 1
ATOM 659 C C . SER A 1 84 ? 4.705 -2.723 -16.434 1.00 92.62 84 SER A C 1
ATOM 661 O O . SER A 1 84 ? 5.400 -2.841 -17.441 1.00 92.62 84 SER A O 1
ATOM 663 N N . GLN A 1 85 ? 4.813 -1.652 -15.638 1.00 88.69 85 GLN A N 1
ATOM 664 C CA . GLN A 1 85 ? 5.721 -0.521 -15.898 1.00 88.69 85 GLN A CA 1
ATOM 665 C C . GLN A 1 85 ? 7.217 -0.893 -15.769 1.00 88.69 85 GLN A C 1
ATOM 667 O O . GLN A 1 85 ? 8.102 -0.151 -16.219 1.00 88.69 85 GLN A O 1
ATOM 672 N N . PHE A 1 86 ? 7.505 -2.044 -15.154 1.00 85.88 86 PHE A N 1
ATOM 673 C CA . PHE A 1 86 ? 8.845 -2.602 -14.949 1.00 85.88 86 PHE A CA 1
ATOM 674 C C . PHE A 1 86 ? 9.125 -3.829 -15.827 1.00 85.88 86 PHE A C 1
ATOM 676 O O . PHE A 1 86 ? 10.181 -4.454 -15.694 1.00 85.88 86 PHE A O 1
ATOM 683 N N . ALA A 1 87 ? 8.214 -4.175 -16.742 1.00 83.94 87 ALA A N 1
ATOM 684 C CA . ALA A 1 87 ? 8.420 -5.277 -17.672 1.00 83.94 87 ALA A CA 1
ATOM 685 C C . ALA A 1 87 ? 9.726 -5.093 -18.470 1.00 83.94 87 ALA A C 1
ATOM 687 O O . ALA A 1 87 ? 10.035 -4.001 -18.950 1.00 83.94 87 ALA A O 1
ATOM 688 N N . GLY A 1 88 ? 10.507 -6.171 -18.591 1.00 82.25 88 GLY A N 1
ATOM 689 C CA . GLY A 1 88 ? 11.765 -6.188 -19.348 1.00 82.25 88 GLY A CA 1
ATOM 690 C C . GLY A 1 88 ? 13.000 -5.639 -18.622 1.00 82.25 88 GLY A C 1
ATOM 691 O O . GLY A 1 88 ? 14.054 -5.565 -19.242 1.00 82.25 88 GLY A O 1
ATOM 692 N N . ARG A 1 89 ? 12.911 -5.275 -17.333 1.00 81.00 89 ARG A N 1
ATOM 693 C CA . ARG A 1 89 ? 14.040 -4.702 -16.560 1.00 81.00 89 ARG A CA 1
ATOM 694 C C . ARG A 1 89 ? 14.678 -5.633 -15.539 1.00 81.00 89 ARG A C 1
ATOM 696 O O . ARG A 1 89 ? 15.352 -5.170 -14.630 1.00 81.00 89 ARG A O 1
ATOM 703 N N . GLY A 1 90 ? 14.378 -6.921 -15.624 1.00 87.44 90 GLY A N 1
ATOM 704 C CA . GLY A 1 90 ? 14.930 -7.906 -14.702 1.00 87.44 90 GLY A CA 1
ATOM 705 C C . GLY A 1 90 ? 14.322 -7.900 -13.295 1.00 87.44 90 GLY A C 1
ATOM 706 O O . GLY A 1 90 ? 14.409 -8.928 -12.646 1.00 87.44 90 GLY A O 1
ATOM 707 N N . LEU A 1 91 ? 13.583 -6.856 -12.876 1.00 88.69 91 LEU A N 1
ATOM 708 C CA . LEU A 1 91 ? 12.939 -6.781 -11.548 1.00 88.69 91 LEU A CA 1
ATOM 709 C C . LEU A 1 91 ? 12.013 -7.973 -11.243 1.00 88.69 91 LEU A C 1
ATOM 711 O O . LEU A 1 91 ? 11.975 -8.478 -10.119 1.00 88.69 91 LEU A O 1
ATOM 715 N N . LEU A 1 92 ? 11.233 -8.402 -12.238 1.00 92.94 92 LEU A N 1
ATOM 716 C CA . LEU A 1 92 ? 10.305 -9.526 -12.113 1.00 92.94 92 LEU A CA 1
ATOM 717 C C . LEU A 1 92 ? 10.955 -10.818 -12.585 1.00 92.94 92 LEU A C 1
ATOM 719 O O . LEU A 1 92 ? 11.634 -10.843 -13.613 1.00 92.94 92 LEU A O 1
ATOM 723 N N . LYS A 1 93 ? 10.685 -11.910 -11.866 1.00 94.19 93 LYS A N 1
ATOM 724 C CA . LYS A 1 93 ? 11.163 -13.242 -12.227 1.00 94.19 93 LYS A CA 1
ATOM 725 C C . LYS A 1 93 ? 10.727 -13.585 -13.663 1.00 94.19 93 LYS A C 1
ATOM 727 O O . LYS A 1 93 ? 9.522 -13.563 -13.944 1.00 94.19 93 LYS A O 1
ATOM 732 N N . PRO A 1 94 ? 11.658 -13.967 -14.557 1.00 93.50 94 PRO A N 1
ATOM 733 C CA . PRO A 1 94 ? 11.319 -14.373 -15.916 1.00 93.50 94 PRO A CA 1
ATOM 734 C C . PRO A 1 94 ? 10.254 -15.478 -15.946 1.00 93.50 94 PRO A C 1
ATOM 736 O O . PRO A 1 94 ? 10.309 -16.429 -15.164 1.00 93.50 94 PRO A O 1
ATOM 739 N N . GLY A 1 95 ? 9.284 -15.348 -16.853 1.00 93.06 95 GLY A N 1
ATOM 740 C CA . GLY A 1 95 ? 8.199 -16.319 -17.028 1.00 93.06 95 GLY A CA 1
ATOM 741 C C . GLY A 1 95 ? 7.053 -16.220 -16.012 1.00 93.06 95 GLY A C 1
ATOM 742 O O . GLY A 1 95 ? 6.179 -17.081 -16.025 1.00 93.06 95 GLY A O 1
ATOM 743 N N . THR A 1 96 ? 7.036 -15.203 -15.145 1.00 94.94 96 THR A N 1
ATOM 744 C CA . THR A 1 96 ? 5.906 -14.918 -14.237 1.00 94.94 96 THR A CA 1
ATOM 745 C C . THR A 1 96 ? 5.038 -13.777 -14.765 1.00 94.94 96 THR A C 1
ATOM 747 O O . THR A 1 96 ? 5.508 -12.949 -15.550 1.00 94.94 96 THR A O 1
ATOM 750 N N . ALA A 1 97 ? 3.763 -13.733 -14.368 1.00 94.81 97 ALA A N 1
ATOM 751 C CA . ALA A 1 97 ? 2.878 -12.640 -14.751 1.00 94.81 97 ALA A CA 1
ATOM 752 C C . ALA A 1 97 ? 3.115 -11.415 -13.852 1.00 94.81 97 ALA A C 1
ATOM 754 O O . ALA A 1 97 ? 3.458 -11.541 -12.676 1.00 94.81 97 ALA A O 1
ATOM 755 N N . ALA A 1 98 ? 2.881 -10.206 -14.373 1.00 95.19 98 ALA A N 1
ATOM 756 C CA . ALA A 1 98 ? 3.049 -8.973 -13.595 1.00 95.19 98 ALA A CA 1
ATOM 757 C C . ALA A 1 98 ? 2.151 -8.940 -12.342 1.00 95.19 98 ALA A C 1
ATOM 759 O O . ALA A 1 98 ? 2.568 -8.454 -11.291 1.00 95.19 98 ALA A O 1
ATOM 760 N N . VAL A 1 99 ? 0.950 -9.523 -12.427 1.00 96.88 99 VAL A N 1
ATOM 761 C CA . VAL A 1 99 ? 0.027 -9.682 -11.292 1.00 96.88 99 VAL A CA 1
ATOM 762 C C . VAL A 1 99 ? 0.599 -10.549 -10.160 1.00 96.88 99 VAL A C 1
ATOM 764 O O . VAL A 1 99 ? 0.208 -10.386 -9.003 1.00 96.88 99 VAL A O 1
ATOM 767 N N . ASP A 1 100 ? 1.561 -11.430 -10.442 1.00 95.38 100 ASP A N 1
ATOM 768 C CA . ASP A 1 100 ? 2.182 -12.261 -9.409 1.00 95.38 100 ASP A CA 1
ATOM 769 C C . ASP A 1 100 ? 3.148 -11.438 -8.544 1.00 95.38 100 ASP A C 1
ATOM 771 O O . ASP A 1 100 ? 3.277 -11.692 -7.345 1.00 95.38 100 ASP A O 1
ATOM 775 N N . GLY A 1 101 ? 3.786 -10.412 -9.126 1.00 92.69 101 GLY A N 1
ATOM 776 C CA . GLY A 1 101 ? 4.717 -9.521 -8.427 1.00 92.69 101 GLY A CA 1
ATOM 777 C C . GLY A 1 101 ? 5.935 -10.241 -7.843 1.00 92.69 101 GLY A C 1
ATOM 778 O O . GLY A 1 101 ? 6.438 -9.854 -6.789 1.00 92.69 101 GLY A O 1
ATOM 779 N N . ILE A 1 102 ? 6.375 -11.330 -8.478 1.00 94.12 102 ILE A N 1
ATOM 780 C CA . ILE A 1 102 ? 7.463 -12.171 -7.973 1.00 94.12 102 ILE A CA 1
ATOM 781 C C . ILE A 1 102 ? 8.803 -11.531 -8.337 1.00 94.12 102 ILE A C 1
ATOM 783 O O . ILE A 1 102 ? 9.142 -11.415 -9.513 1.00 94.12 102 ILE A O 1
ATOM 787 N N . TYR A 1 103 ? 9.578 -11.160 -7.318 1.00 91.88 103 TYR A N 1
ATOM 788 C CA . TYR A 1 103 ? 10.922 -10.606 -7.480 1.00 91.88 103 TYR A CA 1
ATOM 789 C C . TYR A 1 103 ? 11.891 -11.608 -8.129 1.00 91.88 103 TYR A C 1
ATOM 791 O O . TYR A 1 103 ? 11.885 -12.803 -7.809 1.00 91.88 103 TYR A O 1
ATOM 799 N N . ASN A 1 104 ? 12.755 -11.118 -9.017 1.00 93.50 104 ASN A N 1
ATOM 800 C CA . ASN A 1 104 ? 13.826 -11.903 -9.617 1.00 93.50 104 ASN A CA 1
ATOM 801 C C . ASN A 1 104 ? 15.035 -12.020 -8.678 1.00 93.50 104 ASN A C 1
ATOM 803 O O . ASN A 1 104 ? 15.979 -11.240 -8.742 1.00 93.50 104 ASN A O 1
ATOM 807 N N . ALA A 1 105 ? 15.044 -13.046 -7.830 1.00 91.56 105 ALA A N 1
ATOM 808 C CA . ALA A 1 105 ? 16.159 -13.294 -6.911 1.00 91.56 105 ALA A CA 1
ATOM 809 C C . ALA A 1 105 ? 17.503 -13.630 -7.595 1.00 91.56 105 ALA A C 1
ATOM 811 O O . ALA A 1 105 ? 18.515 -13.714 -6.906 1.00 91.56 105 ALA A O 1
ATOM 812 N N . ALA A 1 106 ? 17.514 -13.862 -8.913 1.00 91.69 106 ALA A N 1
ATOM 813 C CA . ALA A 1 106 ? 18.730 -14.122 -9.679 1.00 91.69 106 ALA A CA 1
ATOM 814 C C . ALA A 1 106 ? 19.368 -12.850 -10.267 1.00 91.69 106 ALA A C 1
ATOM 816 O O . ALA A 1 106 ? 20.467 -12.943 -10.809 1.00 91.69 106 ALA A O 1
ATOM 817 N N . ASP A 1 107 ? 18.689 -11.699 -10.196 1.00 88.88 107 ASP A N 1
ATOM 818 C CA . ASP A 1 107 ? 19.233 -10.421 -10.666 1.00 88.88 107 ASP A CA 1
ATOM 819 C C . ASP A 1 107 ? 20.100 -9.739 -9.599 1.00 88.88 107 ASP A C 1
ATOM 821 O O . ASP A 1 107 ? 20.019 -10.049 -8.404 1.00 88.88 107 ASP A O 1
ATOM 825 N N . ASP A 1 108 ? 20.914 -8.779 -10.027 1.00 85.62 108 ASP A N 1
ATOM 826 C CA . ASP A 1 108 ? 21.680 -7.933 -9.117 1.00 85.62 108 ASP A CA 1
ATOM 827 C C . ASP A 1 108 ? 20.757 -6.900 -8.450 1.00 85.62 108 ASP A C 1
ATOM 829 O O . ASP A 1 108 ? 20.256 -5.968 -9.079 1.00 85.62 108 ASP A O 1
ATOM 833 N N . VAL A 1 109 ? 20.560 -7.045 -7.134 1.00 81.50 109 VAL A N 1
ATOM 834 C CA . VAL A 1 109 ? 19.720 -6.149 -6.321 1.00 81.50 109 VAL A CA 1
ATOM 835 C C . VAL A 1 109 ? 20.148 -4.681 -6.418 1.00 81.50 109 VAL A C 1
ATOM 837 O O . VAL A 1 109 ? 19.309 -3.791 -6.291 1.00 81.50 109 VAL A O 1
ATOM 840 N N . SER A 1 110 ? 21.429 -4.409 -6.691 1.00 79.12 110 SER A N 1
ATOM 841 C CA . SER A 1 110 ? 21.948 -3.048 -6.856 1.00 79.12 110 SER A CA 1
ATOM 842 C C . SER A 1 110 ? 21.476 -2.362 -8.142 1.00 79.12 110 SER A C 1
ATOM 844 O O . SER A 1 110 ? 21.723 -1.173 -8.329 1.00 79.12 110 SER A O 1
ATOM 846 N N . LEU A 1 111 ? 20.771 -3.075 -9.026 1.00 79.44 111 LEU A N 1
ATOM 847 C CA . LEU A 1 111 ? 20.150 -2.518 -10.228 1.00 79.44 111 LEU A CA 1
ATOM 848 C C . LEU A 1 111 ? 18.715 -2.029 -9.986 1.00 79.44 111 LEU A C 1
ATOM 850 O O . LEU A 1 111 ? 18.145 -1.348 -10.840 1.00 79.44 111 LEU A O 1
ATOM 854 N N . HIS A 1 112 ? 18.117 -2.345 -8.836 1.00 79.12 112 HIS A N 1
ATOM 855 C CA . HIS A 1 112 ? 16.711 -2.071 -8.545 1.00 79.12 112 HIS A CA 1
ATOM 856 C C . HIS A 1 112 ? 16.553 -0.978 -7.485 1.00 79.12 112 HIS A C 1
ATOM 858 O O . HIS A 1 112 ? 16.205 -1.240 -6.335 1.00 79.12 112 HIS A O 1
ATOM 864 N N . TRP A 1 113 ? 16.792 0.266 -7.895 1.00 74.06 113 TRP A N 1
ATOM 865 C CA . TRP A 1 113 ? 16.666 1.439 -7.030 1.00 74.06 113 TRP A CA 1
ATOM 866 C C . TRP A 1 113 ? 15.209 1.876 -6.855 1.00 74.06 113 TRP A C 1
ATOM 868 O O . TRP A 1 113 ? 14.434 1.938 -7.813 1.00 74.06 113 TRP A O 1
ATOM 878 N N . GLY A 1 114 ? 14.841 2.230 -5.626 1.00 67.62 114 GLY A N 1
ATOM 879 C CA . GLY A 1 114 ? 13.557 2.828 -5.295 1.00 67.62 114 GLY A CA 1
ATOM 880 C C . GLY A 1 114 ? 13.522 4.344 -5.510 1.00 67.62 114 GLY A C 1
ATOM 881 O O . GLY A 1 114 ? 14.539 5.036 -5.598 1.00 67.62 114 GLY A O 1
ATOM 882 N N . VAL A 1 115 ? 12.306 4.900 -5.537 1.00 61.25 115 VAL A N 1
ATOM 883 C CA . VAL A 1 115 ? 12.105 6.354 -5.427 1.00 61.25 115 VAL A CA 1
ATOM 884 C C . VAL A 1 115 ? 12.524 6.793 -4.023 1.00 61.25 115 VAL A C 1
ATOM 886 O O . VAL A 1 115 ? 11.772 6.589 -3.072 1.00 61.25 115 VAL A O 1
ATOM 889 N N . GLY A 1 116 ? 13.698 7.412 -3.903 1.00 58.94 116 GLY A N 1
ATOM 890 C CA . GLY A 1 116 ? 14.239 7.898 -2.627 1.00 58.94 116 GLY A CA 1
ATOM 891 C C . GLY A 1 116 ? 15.687 7.489 -2.361 1.00 58.94 116 GLY A C 1
ATOM 892 O O . GLY A 1 116 ? 16.352 8.160 -1.580 1.00 58.94 116 GLY A O 1
ATOM 893 N N . ASP A 1 117 ? 16.205 6.490 -3.082 1.00 63.72 117 ASP A N 1
ATOM 894 C CA . ASP A 1 117 ? 17.559 5.953 -2.859 1.00 63.72 117 ASP A CA 1
ATOM 895 C C . ASP A 1 117 ? 18.677 6.839 -3.448 1.00 63.72 117 ASP A C 1
ATOM 897 O O . ASP A 1 117 ? 19.862 6.534 -3.344 1.00 63.72 117 ASP A O 1
ATOM 901 N N . GLY A 1 118 ? 18.310 7.963 -4.077 1.00 58.78 118 GLY A N 1
ATOM 902 C CA . GLY A 1 118 ? 19.232 9.032 -4.471 1.00 58.78 118 GLY A CA 1
ATOM 903 C C . GLY A 1 118 ? 20.102 8.765 -5.703 1.00 58.78 118 GLY A C 1
ATOM 904 O O . GLY A 1 118 ? 20.856 9.656 -6.083 1.00 58.78 118 GLY A O 1
ATOM 905 N N . ASN A 1 119 ? 19.992 7.598 -6.346 1.00 66.25 119 ASN A N 1
ATOM 906 C CA . ASN A 1 119 ? 20.888 7.209 -7.441 1.00 66.25 119 ASN A CA 1
ATOM 907 C C . ASN A 1 119 ? 20.179 6.643 -8.696 1.00 66.25 119 ASN A C 1
ATOM 909 O O . ASN A 1 119 ? 20.520 5.551 -9.152 1.00 66.25 119 ASN A O 1
ATOM 913 N N . PRO A 1 120 ? 19.179 7.334 -9.281 1.00 73.19 120 PRO A N 1
ATOM 914 C CA . PRO A 1 120 ? 18.649 6.923 -10.578 1.00 73.19 120 PRO A CA 1
ATOM 915 C C . PRO A 1 120 ? 19.746 7.026 -11.649 1.00 73.19 120 PRO A C 1
ATOM 917 O O . PRO A 1 120 ? 20.500 8.000 -11.682 1.00 73.19 120 PRO A O 1
ATOM 920 N N . GLN A 1 121 ? 19.810 6.055 -12.566 1.00 76.00 121 GLN A N 1
ATOM 921 C CA . GLN A 1 121 ? 20.728 6.079 -13.712 1.00 76.00 121 GLN A CA 1
ATOM 922 C C . GLN A 1 121 ? 20.246 7.072 -14.791 1.00 76.00 121 GLN A C 1
ATOM 924 O O . GLN A 1 121 ? 19.898 6.697 -15.908 1.00 76.00 121 GLN A O 1
ATOM 929 N N . GLY A 1 122 ? 20.188 8.356 -14.435 1.00 79.69 122 GLY A N 1
ATOM 930 C CA . GLY A 1 122 ? 19.753 9.448 -15.302 1.00 79.69 122 GLY A CA 1
ATOM 931 C C . GLY A 1 122 ? 18.251 9.749 -15.270 1.00 79.69 122 GLY A C 1
ATOM 932 O O . GLY A 1 122 ? 17.453 9.111 -14.575 1.00 79.69 122 GLY A O 1
ATOM 933 N N . ASP A 1 123 ? 17.872 10.764 -16.047 1.00 82.00 123 ASP A N 1
ATOM 934 C CA . ASP A 1 123 ? 16.541 11.381 -16.014 1.00 82.00 123 ASP A CA 1
ATOM 935 C C . ASP A 1 123 ? 15.421 10.441 -16.460 1.00 82.00 123 ASP A C 1
ATOM 937 O O . ASP A 1 123 ? 14.297 10.534 -15.967 1.00 82.00 123 ASP A O 1
ATOM 941 N N . GLU A 1 124 ? 15.699 9.527 -17.391 1.00 82.12 124 GLU A N 1
ATOM 942 C CA . GLU A 1 124 ? 14.682 8.601 -17.883 1.00 82.12 124 GLU A CA 1
ATOM 943 C C . GLU A 1 124 ? 14.240 7.628 -16.789 1.00 82.12 124 GLU A C 1
ATOM 945 O O . GLU A 1 124 ? 13.037 7.426 -16.593 1.00 82.12 124 GLU A O 1
ATOM 950 N N . GLU A 1 125 ? 15.199 7.065 -16.052 1.00 80.06 125 GLU A N 1
ATOM 951 C CA . GLU A 1 125 ? 14.892 6.139 -14.970 1.00 80.06 125 GLU A CA 1
ATOM 952 C C . GLU A 1 125 ? 14.230 6.868 -13.800 1.00 80.06 125 GLU A C 1
ATOM 954 O O . GLU A 1 125 ? 13.203 6.408 -13.303 1.00 80.06 125 GLU A O 1
ATOM 959 N N . LEU A 1 126 ? 14.703 8.070 -13.443 1.00 82.19 126 LEU A N 1
ATOM 960 C CA . LEU A 1 126 ? 14.042 8.912 -12.441 1.00 82.19 126 LEU A CA 1
ATOM 961 C C . LEU A 1 126 ? 12.591 9.232 -12.822 1.00 82.19 126 LEU A C 1
ATOM 963 O O . LEU A 1 126 ? 11.672 9.073 -12.009 1.00 82.19 126 LEU A O 1
ATOM 967 N N . ARG A 1 127 ? 12.368 9.679 -14.065 1.00 82.12 127 ARG A N 1
ATOM 968 C CA . ARG A 1 127 ? 11.032 10.001 -14.573 1.00 82.12 127 ARG A CA 1
ATOM 969 C C . ARG A 1 127 ? 10.134 8.788 -14.464 1.00 82.12 127 ARG A C 1
ATOM 971 O O . ARG A 1 127 ? 8.988 8.921 -14.060 1.00 82.12 127 ARG A O 1
ATOM 978 N N . ARG A 1 128 ? 10.633 7.607 -14.800 1.00 80.00 128 ARG A N 1
ATOM 979 C CA . ARG A 1 128 ? 9.833 6.394 -14.779 1.00 80.00 128 ARG A CA 1
ATOM 980 C C . ARG A 1 128 ? 9.509 5.921 -13.363 1.00 80.00 128 ARG A C 1
ATOM 982 O O . ARG A 1 128 ? 8.334 5.693 -13.084 1.00 80.00 128 ARG A O 1
ATOM 989 N N . LEU A 1 129 ? 10.504 5.849 -12.477 1.00 81.94 129 LEU A N 1
ATOM 990 C CA . LEU A 1 129 ? 10.320 5.544 -11.052 1.00 81.94 129 LEU A CA 1
ATOM 991 C C . LEU A 1 129 ? 9.301 6.500 -10.408 1.00 81.94 129 LEU A C 1
ATOM 993 O O . LEU A 1 129 ? 8.469 6.101 -9.593 1.00 81.94 129 LEU A O 1
ATOM 997 N N . THR A 1 130 ? 9.299 7.758 -10.840 1.00 83.44 130 THR A N 1
ATOM 998 C CA . THR A 1 130 ? 8.291 8.742 -10.441 1.00 83.44 130 THR A CA 1
ATOM 999 C C . THR A 1 130 ? 6.920 8.453 -11.059 1.00 83.44 130 THR A C 1
ATOM 1001 O O . THR A 1 130 ? 5.916 8.427 -10.349 1.00 83.44 130 THR A O 1
ATOM 1004 N N . ASN A 1 131 ? 6.858 8.222 -12.373 1.00 86.25 131 ASN A N 1
ATOM 1005 C CA . ASN A 1 131 ? 5.608 8.216 -13.133 1.00 86.25 131 ASN A CA 1
ATOM 1006 C C . ASN A 1 131 ? 4.683 7.044 -12.774 1.00 86.25 131 ASN A C 1
ATOM 1008 O O . ASN A 1 131 ? 3.464 7.160 -12.884 1.00 86.25 131 ASN A O 1
ATOM 1012 N N . VAL A 1 132 ? 5.227 5.925 -12.280 1.00 86.00 132 VAL A N 1
ATOM 1013 C CA . VAL A 1 132 ? 4.391 4.812 -11.788 1.00 86.00 132 VAL A CA 1
ATOM 1014 C C . VAL A 1 132 ? 3.492 5.229 -10.612 1.00 86.00 132 VAL A C 1
ATOM 1016 O O . VAL A 1 132 ? 2.422 4.654 -10.427 1.00 86.00 132 VAL A O 1
ATOM 1019 N N . HIS A 1 133 ? 3.870 6.282 -9.876 1.00 85.75 133 HIS A N 1
ATOM 1020 C CA . HIS A 1 133 ? 3.117 6.855 -8.754 1.00 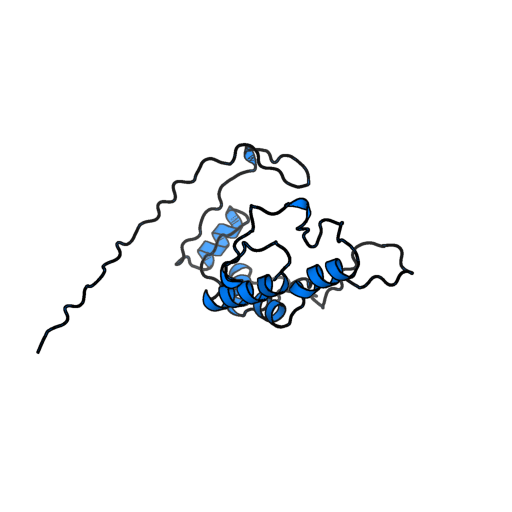85.75 133 HIS A CA 1
ATOM 1021 C C . HIS A 1 133 ? 2.189 8.017 -9.157 1.00 85.75 133 HIS A C 1
ATOM 1023 O O . HIS A 1 133 ? 1.558 8.628 -8.296 1.00 85.75 133 HIS A O 1
ATOM 1029 N N . THR A 1 134 ? 2.107 8.354 -10.447 1.00 88.44 134 THR A N 1
ATOM 1030 C CA . THR A 1 134 ? 1.277 9.462 -10.959 1.00 88.44 134 THR A CA 1
ATOM 1031 C C . THR A 1 134 ? 0.267 9.013 -12.012 1.00 88.44 134 THR A C 1
ATOM 1033 O O . THR A 1 134 ? -0.539 9.821 -12.472 1.00 88.44 134 THR A O 1
ATOM 1036 N N . THR A 1 135 ? 0.266 7.730 -12.391 1.00 91.06 135 THR A N 1
ATOM 1037 C CA . THR A 1 135 ? -0.726 7.191 -13.331 1.00 91.06 135 THR A CA 1
ATOM 1038 C C . THR A 1 135 ? -2.152 7.376 -12.806 1.00 91.06 135 THR A C 1
ATOM 1040 O O . THR A 1 135 ? -2.397 7.297 -11.601 1.00 91.06 135 THR A O 1
ATOM 1043 N N . ALA A 1 136 ? -3.116 7.574 -13.710 1.00 92.75 136 ALA A N 1
ATOM 1044 C CA . ALA A 1 136 ? -4.520 7.742 -13.331 1.00 92.75 136 ALA A CA 1
ATOM 1045 C C . ALA A 1 136 ? -5.040 6.558 -12.499 1.00 92.75 136 ALA A C 1
ATOM 1047 O O . ALA A 1 136 ? -5.702 6.771 -11.488 1.00 92.75 136 ALA A O 1
ATOM 1048 N N . GLN A 1 137 ? -4.668 5.328 -12.867 1.00 93.69 137 GLN A N 1
ATOM 1049 C CA . GLN A 1 137 ? -5.047 4.120 -12.135 1.00 93.69 137 GLN A CA 1
ATOM 1050 C C . GLN A 1 137 ? -4.444 4.082 -10.722 1.00 93.69 137 GLN A C 1
ATOM 1052 O O . GLN A 1 137 ? -5.157 3.785 -9.767 1.00 93.69 137 GLN A O 1
ATOM 1057 N N . TYR A 1 138 ? -3.170 4.464 -10.558 1.00 92.12 138 TYR A N 1
ATOM 1058 C CA . TYR A 1 138 ? -2.557 4.598 -9.231 1.00 92.12 138 TYR A CA 1
ATOM 1059 C C . TYR A 1 138 ? -3.282 5.646 -8.382 1.00 92.12 138 TYR A C 1
ATOM 1061 O O . TYR A 1 138 ? -3.647 5.380 -7.238 1.00 92.12 138 TYR A O 1
ATOM 1069 N N . LEU A 1 139 ? -3.540 6.827 -8.955 1.00 91.62 139 LEU A N 1
ATOM 1070 C CA . LEU A 1 139 ? -4.232 7.912 -8.263 1.00 91.62 139 LEU A CA 1
ATOM 1071 C C . LEU A 1 139 ? -5.672 7.535 -7.894 1.00 91.62 139 LEU A C 1
ATOM 1073 O O . LEU A 1 139 ? -6.140 7.911 -6.824 1.00 91.62 139 LEU A O 1
ATOM 1077 N N . GLN A 1 140 ? -6.376 6.776 -8.730 1.00 92.94 140 GLN A N 1
ATOM 1078 C CA . GLN A 1 140 ? -7.698 6.241 -8.399 1.00 92.94 140 GLN A CA 1
ATOM 1079 C C . GLN A 1 140 ? -7.618 5.219 -7.261 1.00 92.94 140 GLN A C 1
ATOM 1081 O O . GLN A 1 140 ? -8.392 5.313 -6.311 1.00 92.94 140 GLN A O 1
ATOM 1086 N N . PHE A 1 141 ? -6.644 4.307 -7.303 1.00 94.12 141 PHE A N 1
ATOM 1087 C CA . PHE A 1 141 ? -6.455 3.279 -6.281 1.00 94.12 141 PHE A CA 1
ATOM 1088 C C . PHE A 1 141 ? -6.120 3.864 -4.899 1.00 94.12 141 PHE A C 1
ATOM 1090 O O . PHE A 1 141 ? -6.740 3.492 -3.905 1.00 94.12 141 PHE A O 1
ATOM 1097 N N . VAL A 1 142 ? -5.209 4.841 -4.801 1.00 90.81 142 VAL A N 1
ATOM 1098 C CA . VAL A 1 142 ? -4.915 5.500 -3.506 1.00 90.81 142 VAL A CA 1
ATOM 1099 C C . VAL A 1 142 ? -6.077 6.362 -2.998 1.00 90.81 142 VAL A C 1
ATOM 1101 O O . VAL A 1 142 ? -6.153 6.665 -1.810 1.00 90.81 142 VAL A O 1
ATOM 1104 N N . ASN A 1 143 ? -7.001 6.741 -3.885 1.00 91.06 143 ASN A N 1
ATOM 1105 C CA . ASN A 1 143 ? -8.225 7.465 -3.553 1.00 91.06 143 ASN A CA 1
ATOM 1106 C C . ASN A 1 143 ? -9.448 6.535 -3.391 1.00 91.06 143 ASN A C 1
ATOM 1108 O O . ASN A 1 143 ? -10.569 7.041 -3.303 1.00 91.06 143 ASN A O 1
ATOM 1112 N N . HIS A 1 144 ? -9.254 5.211 -3.329 1.00 94.75 144 HIS A N 1
ATOM 1113 C CA . HIS A 1 144 ? -10.333 4.224 -3.257 1.00 94.75 144 HIS A CA 1
ATOM 1114 C C . HIS A 1 144 ? -11.291 4.492 -2.085 1.00 94.75 144 HIS A C 1
ATOM 1116 O O . HIS A 1 144 ? -10.870 4.704 -0.942 1.00 94.75 144 HIS A O 1
ATOM 1122 N N . SER A 1 145 ? -12.598 4.449 -2.353 1.00 94.44 145 SER A N 1
ATOM 1123 C CA . SER A 1 145 ? -13.641 4.841 -1.394 1.00 94.44 145 SER A CA 1
ATOM 1124 C C . SER A 1 145 ? -13.621 3.997 -0.120 1.00 94.44 145 SER A C 1
ATOM 1126 O O . SER A 1 145 ? -13.709 4.559 0.968 1.00 94.44 145 SER A O 1
ATOM 1128 N N . ALA A 1 146 ? -13.431 2.677 -0.231 1.00 94.31 146 ALA A N 1
ATOM 1129 C CA . ALA A 1 146 ? -13.326 1.791 0.931 1.00 94.31 146 ALA A CA 1
ATOM 1130 C C . ALA A 1 146 ? -12.159 2.182 1.852 1.00 94.31 146 ALA A C 1
ATOM 1132 O O . ALA A 1 146 ? -12.357 2.325 3.054 1.00 94.31 146 ALA A O 1
ATOM 1133 N N . LEU A 1 147 ? -10.977 2.472 1.289 1.00 92.31 147 LEU A N 1
ATOM 1134 C CA . LEU A 1 147 ? -9.826 2.937 2.063 1.00 92.31 147 LEU A CA 1
ATOM 1135 C C . LEU A 1 147 ? -10.127 4.269 2.753 1.00 92.31 147 LEU A C 1
ATOM 1137 O O . LEU A 1 147 ? -9.904 4.402 3.955 1.00 92.31 147 LEU A O 1
ATOM 1141 N N . ARG A 1 148 ? -10.668 5.246 2.014 1.00 90.62 148 ARG A N 1
ATOM 1142 C CA . ARG A 1 148 ? -11.008 6.558 2.583 1.00 90.62 148 ARG A CA 1
ATOM 1143 C C . ARG A 1 148 ? -12.041 6.464 3.691 1.00 90.62 148 ARG A C 1
ATOM 1145 O O . ARG A 1 148 ? -11.872 7.108 4.722 1.00 90.62 148 ARG A O 1
ATOM 1152 N N . LYS A 1 149 ? -13.081 5.659 3.481 1.00 91.62 149 LYS A N 1
ATOM 1153 C CA . LYS A 1 149 ? -14.129 5.420 4.466 1.00 91.62 149 LYS A CA 1
ATOM 1154 C C . LYS A 1 149 ? -13.544 4.780 5.720 1.00 91.62 149 LYS A C 1
ATOM 1156 O O . LYS A 1 149 ? -13.785 5.287 6.804 1.00 91.62 149 LYS A O 1
ATOM 1161 N N . THR A 1 150 ? -12.724 3.737 5.589 1.00 92.38 150 THR A N 1
ATOM 1162 C CA . THR A 1 150 ? -12.076 3.100 6.743 1.00 92.38 150 THR A CA 1
ATOM 1163 C C . THR A 1 150 ? -11.187 4.079 7.507 1.00 92.38 150 THR A C 1
ATOM 1165 O O . THR A 1 150 ? -11.273 4.139 8.728 1.00 92.38 150 THR A O 1
ATOM 1168 N N . VAL A 1 151 ? -10.372 4.887 6.820 1.00 91.38 151 VAL A N 1
ATOM 1169 C CA . VAL A 1 151 ? -9.550 5.914 7.484 1.00 91.38 151 VAL A CA 1
ATOM 1170 C C . VAL A 1 151 ? -10.429 6.923 8.221 1.00 91.38 151 VAL A C 1
ATOM 1172 O O . VAL A 1 151 ? -10.164 7.199 9.386 1.00 91.38 151 VAL A O 1
ATOM 1175 N N . HIS A 1 152 ? -11.480 7.433 7.578 1.00 92.25 152 HIS A N 1
ATOM 1176 C CA . HIS A 1 152 ? -12.438 8.352 8.191 1.00 92.25 152 HIS A CA 1
ATOM 1177 C C . HIS A 1 152 ? -13.110 7.739 9.427 1.00 92.25 152 HIS A C 1
ATOM 1179 O O . HIS A 1 152 ? -13.133 8.359 10.486 1.00 92.25 152 HIS A O 1
ATOM 1185 N N . ASP A 1 153 ? -13.613 6.510 9.324 1.00 92.75 153 ASP A N 1
ATOM 1186 C CA . ASP A 1 153 ? -14.298 5.831 10.422 1.00 92.75 153 ASP A CA 1
ATOM 1187 C C . ASP A 1 153 ? -13.358 5.619 11.613 1.00 92.75 153 ASP A C 1
ATOM 1189 O O . ASP A 1 153 ? -13.756 5.823 12.756 1.00 92.75 153 ASP A O 1
ATOM 1193 N N . ILE A 1 154 ? -12.091 5.278 11.374 1.00 93.50 154 ILE A N 1
ATOM 1194 C CA . ILE A 1 154 ? -11.110 5.084 12.447 1.00 93.50 154 ILE A CA 1
ATOM 1195 C C . ILE A 1 154 ? -10.735 6.422 13.093 1.00 93.50 154 ILE A C 1
ATOM 1197 O O . ILE A 1 154 ? -10.762 6.540 14.316 1.00 93.50 154 ILE A O 1
ATOM 1201 N N . THR A 1 155 ? -10.399 7.445 12.306 1.00 90.81 155 THR A N 1
ATOM 1202 C CA . THR A 1 155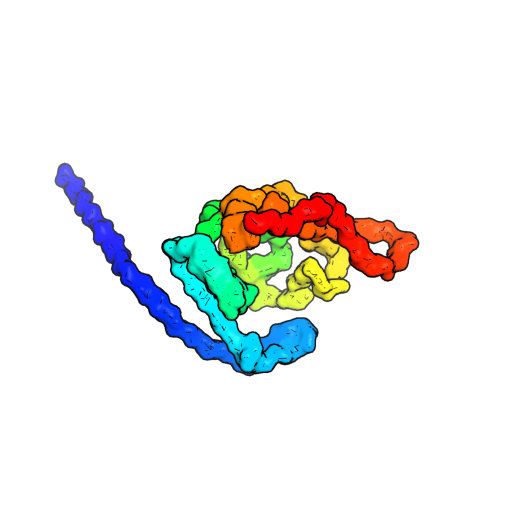 ? -9.815 8.687 12.841 1.00 90.81 155 THR A CA 1
ATOM 1203 C C . THR A 1 155 ? -10.852 9.718 13.283 1.00 90.81 155 THR A C 1
ATOM 1205 O O . THR A 1 155 ? -10.576 10.525 14.179 1.00 90.81 155 THR A O 1
ATOM 1208 N N . GLY A 1 156 ? -12.037 9.701 12.671 1.00 88.81 156 GLY A N 1
ATOM 1209 C CA . GLY A 1 156 ? -13.051 10.748 12.784 1.00 88.81 156 GLY A CA 1
ATOM 1210 C C . GLY A 1 156 ? -12.629 12.070 12.137 1.00 88.81 156 GLY A C 1
ATOM 1211 O O . GLY A 1 156 ? -13.072 13.123 12.579 1.00 88.81 156 GLY A O 1
ATOM 1212 N N . TRP A 1 157 ? -11.705 12.052 11.171 1.00 87.38 157 TRP A N 1
ATOM 1213 C CA . TRP A 1 157 ? -11.277 13.267 10.477 1.00 87.38 157 TRP A CA 1
ATOM 1214 C C . TRP A 1 157 ? -12.258 13.651 9.374 1.00 87.38 157 TRP A C 1
ATOM 1216 O O . TRP A 1 157 ? -12.392 12.920 8.396 1.00 87.38 157 TRP A O 1
ATOM 1226 N N . ASP A 1 158 ? -12.827 14.854 9.467 1.00 75.25 158 ASP A N 1
ATOM 1227 C CA . ASP A 1 158 ? -13.741 15.402 8.453 1.00 75.25 158 ASP A CA 1
ATOM 1228 C C . ASP A 1 158 ? -13.093 15.519 7.063 1.00 75.25 158 ASP A C 1
ATOM 1230 O O . ASP A 1 158 ? -13.758 15.434 6.030 1.00 75.25 158 ASP A O 1
ATOM 1234 N N . LYS A 1 159 ? -11.770 15.725 7.023 1.00 75.31 159 LYS A N 1
ATOM 1235 C CA . LYS A 1 159 ? -10.970 15.780 5.796 1.00 75.31 159 LYS A CA 1
ATOM 1236 C C . LYS A 1 159 ? -9.658 15.033 5.982 1.00 75.31 159 LYS A C 1
ATOM 1238 O O . LYS A 1 159 ? -8.943 15.244 6.956 1.00 75.31 159 LYS A O 1
ATOM 1243 N N . SER A 1 160 ? -9.308 14.212 4.997 1.00 72.31 160 SER A N 1
ATOM 1244 C CA . SER A 1 160 ? -7.992 13.581 4.889 1.00 72.31 160 SER A CA 1
ATOM 1245 C C . SER A 1 160 ? -7.355 13.953 3.550 1.00 72.31 160 SER A C 1
ATOM 1247 O O . SER A 1 160 ? -7.910 13.684 2.484 1.00 72.31 160 SER A O 1
ATOM 1249 N N . CYS A 1 161 ? -6.183 14.591 3.592 1.00 66.44 161 CYS A N 1
ATOM 1250 C CA . CYS A 1 161 ? -5.367 14.820 2.403 1.00 66.44 161 CYS A CA 1
ATOM 1251 C C . CYS A 1 161 ? -4.276 13.755 2.318 1.00 66.44 161 CYS A C 1
ATOM 1253 O O . CYS A 1 161 ? -3.482 13.582 3.242 1.00 66.44 161 CYS A O 1
ATOM 1255 N N . CYS A 1 162 ? -4.202 13.066 1.184 1.00 65.50 162 CYS A N 1
ATOM 1256 C CA . CYS A 1 162 ? -3.007 12.313 0.840 1.00 65.50 162 CYS A CA 1
ATOM 1257 C C . CYS A 1 162 ? -1.991 13.308 0.279 1.00 65.50 162 CYS A C 1
ATOM 1259 O O . CYS A 1 162 ? -2.310 14.047 -0.653 1.00 65.50 162 CYS A O 1
ATOM 1261 N N . ILE A 1 163 ? -0.780 13.343 0.835 1.00 66.94 163 ILE A N 1
ATOM 1262 C CA . ILE A 1 163 ? 0.306 14.125 0.241 1.00 66.94 163 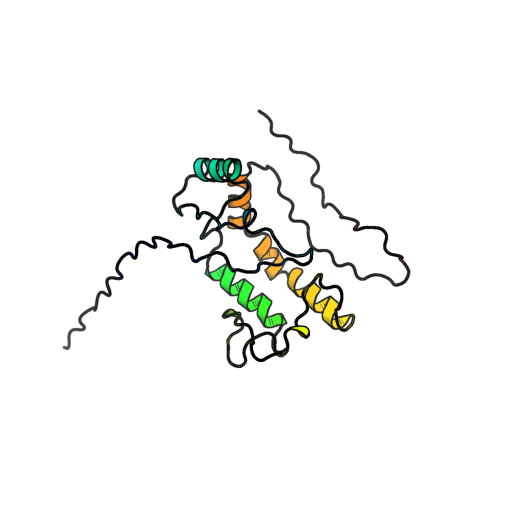ILE A CA 1
ATOM 1263 C C . ILE A 1 163 ? 0.643 13.458 -1.093 1.00 66.94 163 ILE A C 1
ATOM 1265 O O . ILE A 1 163 ? 1.147 12.334 -1.123 1.00 66.94 163 ILE A O 1
ATOM 1269 N N . ALA A 1 164 ? 0.329 14.131 -2.199 1.00 61.00 164 ALA A N 1
ATOM 1270 C CA . ALA A 1 164 ? 0.756 13.677 -3.510 1.00 61.00 164 ALA A CA 1
ATOM 1271 C C . ALA A 1 164 ? 2.285 13.750 -3.569 1.00 61.00 164 ALA A C 1
ATOM 1273 O O . ALA A 1 164 ? 2.874 14.790 -3.263 1.00 61.00 164 ALA A O 1
ATOM 1274 N N . ARG A 1 165 ? 2.943 12.657 -3.969 1.00 59.16 165 ARG A N 1
ATOM 1275 C CA . ARG A 1 165 ? 4.368 12.725 -4.299 1.00 59.16 165 ARG A CA 1
ATOM 1276 C C . ARG A 1 165 ? 4.523 13.555 -5.568 1.00 59.16 165 ARG A C 1
ATOM 1278 O O . ARG A 1 165 ? 4.286 13.065 -6.667 1.00 59.16 165 ARG A O 1
ATOM 1285 N N . TYR A 1 166 ? 4.924 14.810 -5.405 1.00 43.59 166 TYR A N 1
ATOM 1286 C CA . TYR A 1 166 ? 5.355 15.660 -6.504 1.00 43.59 166 TYR A CA 1
ATOM 1287 C C . TYR A 1 166 ? 6.881 15.584 -6.609 1.00 43.59 166 TYR A C 1
ATOM 1289 O O . TYR A 1 166 ? 7.596 16.295 -5.906 1.00 43.59 166 TYR A O 1
ATOM 1297 N N . CYS A 1 167 ? 7.403 14.707 -7.466 1.00 39.25 167 CYS A N 1
ATOM 1298 C CA . CYS A 1 167 ? 8.795 14.815 -7.906 1.00 39.25 167 CYS A CA 1
ATOM 1299 C C . CYS A 1 167 ? 8.821 15.837 -9.045 1.00 39.25 167 CYS A C 1
ATOM 1301 O O . CYS A 1 167 ? 8.535 15.514 -10.196 1.00 39.25 167 CYS A O 1
ATOM 1303 N N . GLY A 1 168 ? 9.076 17.099 -8.698 1.00 36.56 168 GLY A N 1
ATOM 1304 C CA . GLY A 1 168 ? 9.209 18.166 -9.682 1.00 36.56 168 GLY A CA 1
ATOM 1305 C C . GLY A 1 168 ? 10.381 17.902 -10.625 1.00 36.56 168 GLY A C 1
ATOM 1306 O O . GLY A 1 168 ? 11.459 17.503 -10.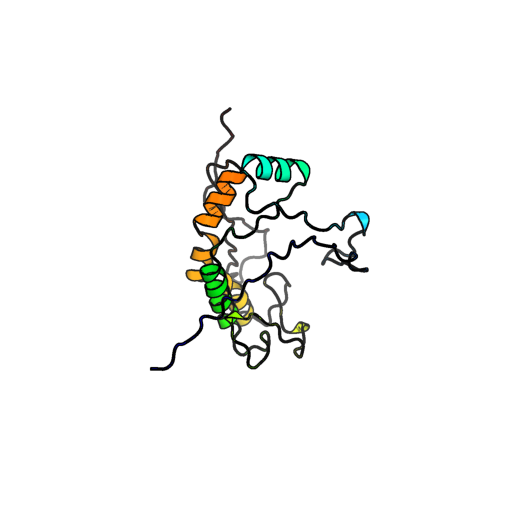192 1.00 36.56 168 GLY A O 1
ATOM 1307 N N . THR A 1 169 ? 10.189 18.169 -11.915 1.00 33.00 169 THR A N 1
ATOM 1308 C CA . THR A 1 169 ? 11.294 18.364 -12.855 1.00 33.00 169 THR A CA 1
ATOM 1309 C C . THR A 1 169 ? 12.073 19.597 -12.401 1.00 33.00 169 THR A C 1
ATOM 1311 O O . THR A 1 169 ? 11.581 20.722 -12.525 1.00 33.00 169 THR A O 1
ATOM 1314 N N . ALA A 1 170 ? 13.255 19.406 -11.820 1.00 34.59 170 ALA A N 1
ATOM 1315 C CA . ALA A 1 170 ? 14.131 20.516 -11.490 1.00 34.59 170 ALA A CA 1
ATOM 1316 C C . ALA A 1 170 ? 14.545 21.223 -12.790 1.00 34.59 170 ALA A C 1
ATOM 1318 O O . ALA A 1 170 ? 15.243 20.660 -13.627 1.00 34.59 170 ALA A O 1
ATOM 1319 N N . SER A 1 171 ? 14.104 22.470 -12.962 1.00 32.41 171 SER A N 1
ATOM 1320 C CA . SER A 1 171 ? 14.760 23.399 -13.881 1.00 32.41 171 SER A CA 1
ATOM 1321 C C . SER A 1 171 ? 16.193 23.631 -13.374 1.00 32.41 171 SER A C 1
ATOM 1323 O O . SER A 1 171 ? 16.361 23.850 -12.168 1.00 32.41 171 SER A O 1
ATOM 1325 N N . PRO A 1 172 ? 17.230 23.616 -14.233 1.00 36.12 172 PRO A N 1
ATOM 1326 C CA . PRO A 1 172 ? 18.638 23.630 -13.812 1.00 36.12 172 PRO A CA 1
ATOM 1327 C C . PRO A 1 172 ? 19.096 24.925 -13.107 1.00 36.12 172 PRO A C 1
ATOM 1329 O O . PRO A 1 172 ? 20.263 25.052 -12.749 1.00 36.12 172 PRO A O 1
ATOM 1332 N N . ALA A 1 173 ? 18.201 25.891 -12.871 1.00 33.41 173 ALA A N 1
ATOM 1333 C CA . ALA A 1 173 ? 18.523 27.178 -12.254 1.00 33.41 173 ALA A CA 1
ATOM 1334 C C . ALA A 1 173 ? 18.207 27.291 -10.746 1.00 33.41 173 ALA A C 1
ATOM 1336 O O . ALA A 1 173 ? 18.506 28.325 -10.148 1.00 33.41 173 ALA A O 1
ATOM 1337 N N . ALA A 1 174 ? 17.632 26.276 -10.094 1.00 35.09 174 ALA A N 1
ATOM 1338 C CA . ALA A 1 174 ? 17.267 26.368 -8.677 1.00 35.09 174 ALA A CA 1
ATOM 1339 C C . ALA A 1 174 ? 18.144 25.464 -7.796 1.00 35.09 174 ALA A C 1
ATOM 1341 O O . ALA A 1 174 ? 17.992 24.245 -7.782 1.00 35.09 174 ALA A O 1
ATOM 1342 N N . ARG A 1 175 ? 19.045 26.069 -7.008 1.00 29.84 175 ARG A N 1
ATOM 1343 C CA . ARG A 1 175 ? 19.700 25.384 -5.877 1.00 29.84 175 ARG A CA 1
ATOM 1344 C C . ARG A 1 175 ? 18.616 24.859 -4.921 1.00 29.84 175 ARG A C 1
ATOM 1346 O O . ARG A 1 175 ? 17.651 25.590 -4.683 1.00 29.84 175 ARG A O 1
ATOM 1353 N N . PRO A 1 176 ? 18.757 23.658 -4.334 1.00 36.16 176 PRO A N 1
ATOM 1354 C CA . PRO A 1 176 ? 17.696 23.068 -3.532 1.00 36.16 176 PRO A CA 1
ATOM 1355 C C . PRO A 1 176 ? 17.544 23.851 -2.225 1.00 36.16 176 PRO A C 1
ATOM 1357 O O . PRO A 1 176 ? 18.346 23.728 -1.302 1.00 36.16 176 PRO A O 1
ATOM 1360 N N . ARG A 1 177 ? 16.499 24.678 -2.142 1.00 33.06 177 ARG A N 1
ATOM 1361 C CA . ARG A 1 177 ? 15.878 24.989 -0.856 1.00 33.06 177 ARG A CA 1
ATOM 1362 C C . ARG A 1 177 ? 14.869 23.887 -0.567 1.00 33.06 177 ARG A C 1
ATOM 1364 O O . ARG A 1 177 ? 14.169 23.447 -1.471 1.00 33.06 177 ARG A O 1
ATOM 1371 N N . ALA A 1 178 ? 14.899 23.450 0.688 1.00 34.69 178 ALA A N 1
ATOM 1372 C CA . ALA A 1 178 ? 14.026 22.500 1.363 1.00 34.69 178 ALA A CA 1
ATOM 1373 C C . ALA A 1 178 ? 12.694 22.196 0.661 1.00 34.69 178 ALA A C 1
ATOM 1375 O O . ALA A 1 178 ? 11.998 23.119 0.247 1.00 34.69 178 ALA A O 1
ATOM 1376 N N . TYR A 1 179 ? 12.348 20.901 0.632 1.00 30.62 179 TYR A N 1
ATOM 1377 C CA . TYR A 1 179 ? 11.017 20.340 0.383 1.00 30.62 179 TYR A CA 1
ATOM 1378 C C . TYR A 1 179 ? 9.892 21.373 0.549 1.00 30.62 179 TYR A C 1
ATOM 1380 O O . TYR A 1 179 ? 9.412 21.622 1.655 1.00 30.62 179 TYR A O 1
ATOM 1388 N N . THR A 1 180 ? 9.468 21.992 -0.550 1.00 29.14 180 THR A N 1
ATOM 1389 C CA . THR A 1 180 ? 8.262 22.811 -0.564 1.00 29.14 180 THR A CA 1
ATOM 1390 C C . THR A 1 180 ? 7.074 21.879 -0.727 1.00 29.14 180 THR A C 1
ATOM 1392 O O . THR A 1 180 ? 6.709 21.474 -1.827 1.00 29.14 180 THR A O 1
ATOM 1395 N N . THR A 1 181 ? 6.471 21.518 0.402 1.00 32.84 181 THR A N 1
ATOM 1396 C CA . THR A 1 181 ? 5.154 20.888 0.451 1.00 32.84 181 THR A CA 1
ATOM 1397 C C . THR A 1 181 ? 4.133 21.876 -0.108 1.00 32.84 181 THR A C 1
ATOM 1399 O O . THR A 1 181 ? 3.720 22.807 0.582 1.00 32.84 181 THR A O 1
ATOM 1402 N N . THR A 1 182 ? 3.695 21.704 -1.353 1.00 31.73 182 THR A N 1
ATOM 1403 C CA . THR A 1 182 ? 2.457 22.335 -1.818 1.00 31.73 182 THR A CA 1
ATOM 1404 C C . THR A 1 182 ? 1.298 21.594 -1.167 1.00 31.73 182 THR A C 1
ATOM 1406 O O . THR A 1 182 ? 0.828 20.566 -1.647 1.00 31.73 182 THR A O 1
ATOM 1409 N N . SER A 1 183 ? 0.847 22.104 -0.019 1.00 35.78 183 SER A N 1
ATOM 1410 C CA . SER A 1 183 ? -0.417 21.688 0.572 1.00 35.78 183 SER A CA 1
ATOM 1411 C C . SER A 1 183 ? -1.541 22.066 -0.392 1.00 35.78 183 SER A C 1
ATOM 1413 O O . SER A 1 183 ? -1.842 23.250 -0.563 1.00 35.78 183 SER A O 1
ATOM 1415 N N . SER A 1 184 ? -2.207 21.092 -1.006 1.00 43.06 184 SER A N 1
ATOM 1416 C CA . SER A 1 184 ? -3.554 21.339 -1.512 1.00 43.06 184 SER A CA 1
ATOM 1417 C C . SER A 1 184 ? -4.472 21.477 -0.292 1.00 43.06 184 SER A C 1
ATOM 1419 O O . SER A 1 184 ? -4.873 20.476 0.291 1.00 43.06 184 SER A O 1
ATOM 1421 N N . SER A 1 185 ? -4.685 22.723 0.142 1.00 42.78 185 SER A N 1
ATOM 1422 C CA . SER A 1 185 ? -5.671 23.199 1.128 1.00 42.78 185 SER A CA 1
ATOM 1423 C C . SER A 1 185 ? -6.265 22.136 2.072 1.00 42.78 185 SER A C 1
ATOM 1425 O O . SER A 1 185 ? -7.350 21.605 1.843 1.00 42.78 185 SER A O 1
ATOM 1427 N N . CYS A 1 186 ? -5.572 21.889 3.184 1.00 39.03 186 CYS A N 1
ATOM 1428 C CA . CYS A 1 186 ? -6.161 21.352 4.409 1.00 39.03 186 CYS A CA 1
ATOM 1429 C C . CYS A 1 186 ? -5.988 22.401 5.507 1.00 39.03 186 CYS A C 1
ATOM 1431 O O . CYS A 1 186 ? -5.137 22.281 6.384 1.00 39.03 186 CYS A O 1
ATOM 1433 N N . ALA A 1 187 ? -6.770 23.474 5.422 1.00 36.78 187 ALA A N 1
ATOM 1434 C CA . ALA A 1 187 ? -6.974 24.371 6.547 1.00 36.78 187 ALA A CA 1
ATOM 1435 C C . ALA A 1 187 ? -8.241 23.934 7.298 1.00 36.78 187 ALA A C 1
ATOM 1437 O O . ALA A 1 187 ? -9.336 23.996 6.744 1.00 36.78 187 ALA A O 1
ATOM 1438 N N . GLY A 1 188 ? -8.054 23.506 8.550 1.00 42.44 188 GLY A N 1
ATOM 1439 C CA . GLY A 1 188 ? -9.068 23.514 9.606 1.00 42.44 188 GLY A CA 1
ATOM 1440 C C . GLY A 1 188 ? -10.086 22.370 9.617 1.00 42.44 188 GLY A C 1
ATOM 1441 O O . GLY A 1 188 ? -11.022 22.357 8.827 1.00 42.44 188 GLY A O 1
ATOM 1442 N N . ALA A 1 189 ? -9.952 21.484 10.606 1.00 35.06 189 ALA A N 1
ATOM 1443 C CA . ALA A 1 189 ? -11.081 20.890 11.325 1.00 35.06 189 ALA A CA 1
ATOM 1444 C C . ALA A 1 189 ? -10.574 20.394 12.690 1.00 35.06 189 ALA A C 1
ATOM 1446 O O . ALA A 1 189 ? -10.034 19.296 12.821 1.00 35.06 189 ALA A O 1
ATOM 1447 N N . ALA A 1 190 ? -10.662 21.263 13.698 1.00 38.19 190 ALA A N 1
ATOM 1448 C CA . ALA A 1 190 ? -10.592 20.843 15.090 1.00 38.19 190 ALA A CA 1
ATOM 1449 C C . ALA A 1 190 ? -11.917 20.151 15.441 1.00 38.19 190 ALA A C 1
ATOM 1451 O O . ALA A 1 190 ? -12.978 20.622 15.029 1.00 38.19 190 ALA A O 1
ATOM 1452 N N . ARG A 1 191 ? -11.845 19.045 16.194 1.00 43.25 191 ARG A N 1
ATOM 1453 C CA . ARG A 1 191 ? -13.022 18.324 16.701 1.00 43.25 191 ARG A CA 1
ATOM 1454 C C . ARG A 1 191 ? -13.915 19.306 17.464 1.00 43.25 191 ARG A C 1
ATOM 1456 O O . ARG A 1 191 ? -13.462 19.907 18.436 1.00 43.25 191 ARG A O 1
ATOM 1463 N N . SER A 1 192 ? -15.157 19.466 17.016 1.00 38.06 192 SER A N 1
ATOM 1464 C CA . SER A 1 192 ? -16.217 20.005 17.871 1.00 38.06 192 SER A CA 1
ATOM 1465 C C . SER A 1 192 ? -16.693 18.869 18.775 1.00 38.06 192 SER A C 1
ATOM 1467 O O . SER A 1 192 ? -16.751 17.726 18.326 1.00 38.06 192 SER A O 1
ATOM 1469 N N . SER A 1 193 ? -16.896 19.212 20.045 1.00 44.34 193 SER A N 1
ATOM 1470 C CA . SER A 1 193 ? -17.076 18.344 21.215 1.00 44.34 193 SER A CA 1
ATOM 1471 C C . SER A 1 193 ? -18.119 17.240 21.084 1.00 44.34 193 SER A C 1
ATOM 1473 O O . SER A 1 193 ? -19.151 17.474 20.421 1.00 44.34 193 SER A O 1
#

Sequence (193 aa):
MASAAEVEISRPATTFAAEQPPSPPQFRIDQGRVAASQLGWLRSTPANATIDEIRQRLQDDGYVWVKSVLPREDVLGMREHFFSQFAGRGLLKPGTAAVDGIYNAADDVSLHWGVGDGNPQGDEELRRLTNVHTTAQYLQFVNHSALRKTVHDITGWDKSCCIARYCGTASPAARPRAYTTTSSSCAGAARSS

Foldseek 3Di:
DDDDDDDPPPDPPPPCPPPDDDDDPFDADPVGTDDPVNDDDADADDQPDDLVNQLVCCVVVVDYHHPDLDDPVLVLVLQQLLQVLCPPVQQADPPDHSSVSHGNPVDDPVSDDADPNPDQPDDVRNCSNLVSCVDPSNVCSVVDPSVVVSVCSNPVDPDDDDQRPDPDPDDPPDDDDDDDRPPPDPPDDDDDD

Radius of gyration: 22.36 Å; chains: 1; bounding box: 49×69×42 Å